Protein 4D53 (pdb70)

Secondary structure (DSSP, 8-state):
--PBPP-HHHHHHHHHHHHHHHHHTTPPPPEE-HHHHHHHHHHHHHHHHHT---S-GGG--HHHHHHTT-TTEEEEEEEEEES--TTTHHHHHHTSHHHHHHHT-SS--EEEEEEEEBTTS-EEEEEEEEEE-/--PBPP-HHHHHHHHHHHHHHHHHTTPPPPEE-HHHHHHHHHHHHHHHHHT---S-GGG--HHHHHHTT-TTEEEEEEEEEES--HHHHHHHHHTSHHHHHHHT-SS--EEEEEEEEBTTS-EEEEEEEEEE-

Solvent-accessible surface area: 13824 Å² total; per-residue (Å²): 102,26,144,114,77,123,5,169,105,28,11,135,86,0,23,68,71,2,44,79,41,4,146,151,95,144,42,54,136,17,94,97,15,119,24,0,56,93,5,0,88,64,5,0,40,87,0,3,100,65,224,43,52,38,64,86,24,140,67,39,51,21,66,95,24,0,58,141,80,31,134,36,0,76,67,24,54,17,2,0,1,22,13,8,104,25,122,66,0,8,95,17,4,52,33,2,86,56,10,90,81,4,0,52,5,96,63,2,44,44,7,0,4,31,6,0,69,7,81,75,118,34,14,7,0,0,0,1,0,0,84,72,176,91,27,150,93,73,100,4,148,110,30,12,134,88,0,21,63,70,2,36,81,39,4,146,168,93,143,43,55,138,16,96,96,14,119,26,0,53,94,5,0,92,60,6,0,36,90,0,6,103,65,230,43,52,39,62,81,24,141,64,34,60,28,60,86,25,0,48,140,79,33,139,45,1,80,66,26,53,17,1,0,2,22,13,9,102,28,120,66,0,7,92,19,4,53,32,2,88,61,10,89,79,4,0,51,5,93,60,2,44,41,6,0,4,28,4,0,69,8,85,74,121,37,14,7,1,0,0,1,0,0,82,55,185

CATH classification: 3.40.33.10

Radius of gyration: 19.62 Å; Cα contacts (8 Å, |Δi|>4): 493; chains: 2; bounding box: 44×47×50 Å

Organism: Borreliella burgdorferi (strain ATCC 35210 / DSM 4680 / CIP 102532 / B31) (NCBI:txid224326)

Nearest PDB structures (foldseek):
  4d53-assembly2_B  TM=1.007E+00  e=5.370E-26  Borreliella burgdorferi B31
  4ifa-assembly1_A  TM=9.031E-01  e=6.407E-07  Bacillus anthracis str. Ames
  1jen-assembly2_C  TM=3.873E-01  e=3.225E+00  Homo sapiens
  3ep3-assembly1_A  TM=3.827E-01  e=3.666E+00  Homo sapiens
  4d53-assembly2_B  TM=1.008E+00  e=3.415E-27  Borreliella burgdorferi B31

Sequence (266 aa):
MGHKIDTKEDMKILYSEIAELRKKLNLNHLEIDDTLEKVAKEYAIKLGENRTITHTLFGTTPMQRIHKYDQSFNLTREILASGIELNRVVNAWLNSPSHKEALINTDTDKIGGYRLKTTDNIDIFVVLFGKRKMGHKIDTKEDMKILYSEIAELRKKLNLNHLEIDDTLEKVAKEYAIKLGENRTITHTLFGTTPMQRIHKYDQSFNLTREILASGIELNRVVNAWLNSPSHKEALINTDTDKIGGYRLKTTDNIDIFVVLFGKRK

B-factor: mean 28.88, std 11.23, range [14.76, 83.33]

InterPro domains:
  IPR014044 CAP domain [PF00188] (35-146)
  IPR035940 CAP superfamily [G3DSA:3.40.33.10] (19-155)
  IPR035940 CAP superfamily [SSF55797] (26-149)
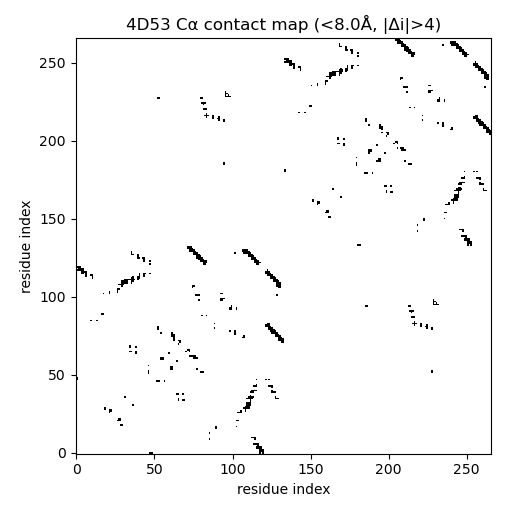
Foldseek 3Di:
DFAWDDCVVLVVVLLVVLQVVLVVVVAAAAAEDPLQQVLQVVVLVVCVVVVHDDQQPPNDHPLRSSCVPPNQWPDKDKDKDWPADSVCVVVVLCVDPVSVCVSNDRPFRYKHKDWTQGPVGTTMIMIMTTHGD/DFDWDDCPVLVVLVLVVLQVVQVVVVADAAAEDPLQAVLQVVVLVVCVVVVHDDQAPPRDHSLVSSCVPPNQWDDKDKDKDWPDDSVCVVVVLCVDPVSVCVSNDRAFRYKHWDWGQGPVRTTMIMMMTTHGD

Structure (mmCIF, N/CA/C/O backbone):
data_4D53
#
_entry.id   4D53
#
_cell.length_a   92.210
_cell.length_b   92.210
_cell.length_c   96.130
_cell.angle_alpha   90.00
_cell.angle_beta   90.00
_cell.angle_gamma   120.00
#
_symmetry.space_group_name_H-M   'P 65'
#
loop_
_entity.id
_entity.type
_entity.pdbx_description
1 polymer BB0689
2 water water
#
loop_
_atom_site.group_PDB
_atom_site.id
_atom_site.type_symbol
_atom_site.label_atom_id
_atom_site.label_alt_id
_atom_site.label_comp_id
_atom_site.label_asym_id
_atom_site.label_entity_id
_atom_site.label_seq_id
_atom_site.pdbx_PDB_ins_code
_atom_site.Cartn_x
_atom_site.Cartn_y
_atom_site.Cartn_z
_atom_site.occupancy
_atom_site.B_iso_or_equiv
_atom_site.auth_seq_id
_atom_site.auth_comp_id
_atom_site.auth_asym_id
_atom_site.auth_atom_id
_atom_site.pdbx_PDB_model_num
ATOM 1 N N . MET A 1 3 ? -38.756 19.077 -12.511 1.00 45.98 4 MET A N 1
ATOM 2 C CA . MET A 1 3 ? -38.379 19.967 -11.363 1.00 42.12 4 MET A CA 1
ATOM 3 C C . MET A 1 3 ? -39.157 21.290 -11.384 1.00 42.39 4 MET A C 1
ATOM 4 O O . MET A 1 3 ? -39.346 21.843 -12.436 1.00 47.28 4 MET A O 1
ATOM 9 N N . GLY A 1 4 ? -39.608 21.804 -10.245 1.00 36.67 5 GLY A N 1
ATOM 10 C CA . GLY A 1 4 ? -40.368 23.103 -10.221 1.00 35.66 5 GLY A CA 1
ATOM 11 C C . GLY A 1 4 ? -39.423 24.276 -10.495 1.00 35.86 5 GLY A C 1
ATOM 12 O O . GLY A 1 4 ? -38.229 24.075 -10.816 1.00 32.74 5 GLY A O 1
ATOM 13 N N . HIS A 1 5 ? -39.887 25.503 -10.260 1.00 35.70 6 HIS A N 1
ATOM 14 C CA . HIS A 1 5 ? -39.069 26.676 -10.633 1.00 32.07 6 HIS A CA 1
ATOM 15 C C . HIS A 1 5 ? -38.075 26.980 -9.512 1.00 26.19 6 HIS A C 1
ATOM 16 O O . HIS A 1 5 ? -38.418 26.762 -8.352 1.00 24.58 6 HIS A O 1
ATOM 23 N N . LYS A 1 6 ? -36.992 27.597 -9.866 1.00 25.25 7 LYS A N 1
ATOM 24 C CA . LYS A 1 6 ? -35.999 27.934 -8.806 1.00 24.31 7 LYS A CA 1
ATOM 25 C C . LYS A 1 6 ? -36.374 29.190 -8.025 1.00 29.48 7 LYS A C 1
ATOM 26 O O . LYS A 1 6 ? -36.871 30.188 -8.594 1.00 25.66 7 LYS A O 1
ATOM 32 N N . ILE A 1 7 ? -36.130 29.380 -6.833 1.00 22.75 8 ILE A N 1
ATOM 33 C CA . ILE A 1 7 ? -36.274 30.571 -6.020 1.00 25.93 8 ILE A CA 1
ATOM 34 C C . ILE A 1 7 ? -34.926 31.226 -5.827 1.00 23.62 8 ILE A C 1
ATOM 35 O O . ILE A 1 7 ? -33.902 30.539 -5.697 1.00 20.95 8 ILE A O 1
ATOM 40 N N . ASP A 1 8 ? -34.873 32.577 -5.781 1.00 22.72 9 ASP A N 1
ATOM 41 C CA . ASP A 1 8 ? -33.562 33.262 -5.624 1.00 22.94 9 ASP A CA 1
ATOM 42 C C . ASP A 1 8 ? -33.022 32.935 -4.239 1.00 24.13 9 ASP A C 1
ATOM 43 O O . ASP A 1 8 ? -33.662 33.203 -3.284 1.00 24.86 9 ASP A O 1
ATOM 48 N N . THR A 1 9 ? -31.781 32.492 -4.100 1.00 21.16 10 THR A N 1
ATOM 49 C CA . THR A 1 9 ? -31.255 32.218 -2.747 1.00 22.42 10 THR A CA 1
ATOM 50 C C . THR A 1 9 ? -29.958 33.032 -2.561 1.00 28.32 10 THR A C 1
ATOM 51 O O . THR A 1 9 ? -29.064 32.671 -1.778 1.00 20.86 10 THR A O 1
ATOM 55 N N . LYS A 1 10 ? -29.786 34.111 -3.317 1.00 23.68 11 LYS A N 1
ATOM 56 C CA . LYS A 1 10 ? -28.551 34.878 -3.151 1.00 27.51 11 LYS A CA 1
ATOM 57 C C . LYS A 1 10 ? -28.339 35.315 -1.728 1.00 24.58 11 LYS A C 1
ATOM 58 O O . LYS A 1 10 ? -27.192 35.244 -1.196 1.00 25.61 11 LYS A O 1
ATOM 64 N N . GLU A 1 11 ? -29.396 35.821 -1.110 1.00 22.61 12 GLU A N 1
ATOM 65 C CA . GLU A 1 11 ? -29.298 36.299 0.232 1.00 28.03 12 GLU A CA 1
ATOM 66 C C . GLU A 1 11 ? -29.020 35.155 1.248 1.00 26.71 12 GLU A C 1
ATOM 67 O O . GLU A 1 11 ? -28.206 35.311 2.215 1.00 22.07 12 GLU A O 1
ATOM 73 N N . ASP A 1 12 ? -29.611 34.001 0.977 1.00 21.45 13 ASP A N 1
ATOM 74 C CA . ASP A 1 12 ? -29.324 32.812 1.795 1.00 21.81 13 ASP A CA 1
ATOM 75 C C . ASP A 1 12 ? -27.861 32.504 1.800 1.00 19.85 13 ASP A C 1
ATOM 76 O O . ASP A 1 12 ? -27.315 32.252 2.887 1.00 22.74 13 ASP A O 1
ATOM 81 N N . MET A 1 13 ? -27.196 32.506 0.627 1.00 18.96 14 MET A N 1
ATOM 82 C CA . MET A 1 13 ? -25.813 32.168 0.551 1.00 21.93 14 MET A CA 1
ATOM 83 C C . MET A 1 13 ? -24.957 33.222 1.200 1.00 24.05 14 MET A C 1
ATOM 84 O O . MET A 1 13 ? -23.930 32.889 1.755 1.00 20.28 14 MET A O 1
ATOM 89 N N . LYS A 1 14 ? -25.363 34.489 1.149 1.00 23.08 15 LYS A N 1
ATOM 90 C CA . LYS A 1 14 ? -24.608 35.532 1.912 1.00 25.17 15 LYS A CA 1
ATOM 91 C C . LYS A 1 14 ? -24.617 35.250 3.425 1.00 22.17 15 LYS A C 1
ATOM 92 O O . LYS A 1 14 ? -23.566 35.374 4.103 1.00 22.92 15 LYS A O 1
ATOM 98 N N . ILE A 1 15 ? -25.748 34.803 3.948 1.00 20.05 16 ILE A N 1
ATOM 99 C CA . ILE A 1 15 ? -25.866 34.416 5.347 1.00 21.70 16 ILE A CA 1
ATOM 100 C C . ILE A 1 15 ? -24.945 33.232 5.630 1.00 21.54 16 ILE A C 1
ATOM 101 O O . ILE A 1 15 ? -24.204 33.196 6.653 1.00 21.20 16 ILE A O 1
ATOM 106 N N . LEU A 1 16 ? -25.044 32.209 4.795 1.00 19.20 17 LEU A N 1
ATOM 107 C CA . LEU A 1 16 ? -24.256 31.002 5.037 1.00 19.51 17 LEU A CA 1
ATOM 108 C C . LEU A 1 16 ? -22.748 31.280 4.995 1.00 20.18 17 LEU A C 1
ATOM 109 O O . LEU A 1 16 ? -22.024 30.806 5.843 1.00 18.71 17 LEU A O 1
ATOM 114 N N . TYR A 1 17 ? -22.271 32.018 3.990 1.00 19.09 18 TYR A N 1
ATOM 115 C CA . TYR A 1 17 ? -20.859 32.383 3.906 1.00 20.39 18 TYR A CA 1
ATOM 116 C C . TYR A 1 17 ? -20.402 33.098 5.171 1.00 20.96 18 TYR A C 1
ATOM 117 O O . TYR A 1 17 ? -19.309 32.822 5.759 1.00 19.66 18 TYR A O 1
ATOM 126 N N . SER A 1 18 ? -21.216 34.008 5.611 1.00 21.70 19 SER A N 1
ATOM 127 C CA . SER A 1 18 ? -20.946 34.768 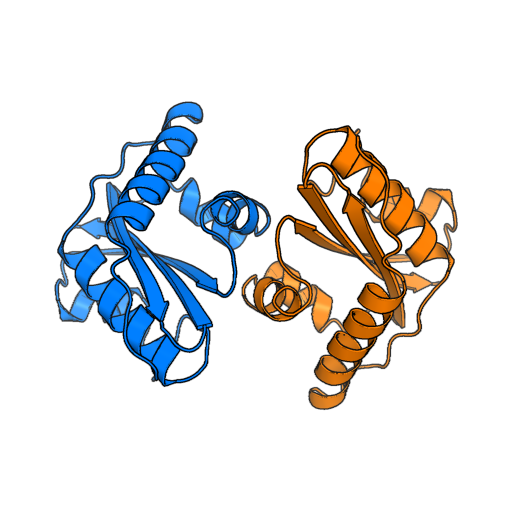6.858 1.00 26.59 19 SER A CA 1
ATOM 128 C C . SER A 1 18 ? -20.864 33.925 8.136 1.00 22.75 19 SER A C 1
ATOM 129 O O . SER A 1 18 ? -19.941 34.082 8.949 1.00 22.78 19 SER A O 1
ATOM 132 N N . GLU A 1 19 ? -21.778 32.960 8.268 1.00 20.84 20 GLU A N 1
ATOM 133 C CA . GLU A 1 19 ? -21.727 31.970 9.335 1.00 21.39 20 GLU A CA 1
ATOM 134 C C . GLU A 1 19 ? -20.492 31.099 9.284 1.00 20.54 20 GLU A C 1
ATOM 135 O O . GLU A 1 19 ? -19.809 30.935 10.328 1.00 21.63 20 GLU A O 1
ATOM 141 N N . ILE A 1 20 ? -20.107 30.606 8.104 1.00 17.88 21 ILE A N 1
ATOM 142 C CA . ILE A 1 20 ? -18.929 29.786 8.002 1.00 21.02 21 ILE A CA 1
ATOM 143 C C . ILE A 1 20 ? -17.693 30.670 8.341 1.00 22.03 21 ILE A C 1
ATOM 144 O O . ILE A 1 20 ? -16.740 30.199 9.013 1.00 19.44 21 ILE A O 1
ATOM 149 N N . ALA A 1 21 ? -17.671 31.871 7.796 1.00 20.45 22 ALA A N 1
ATOM 150 C CA . ALA A 1 21 ? -16.544 32.800 8.072 1.00 24.39 22 ALA A CA 1
ATOM 151 C C . ALA A 1 21 ? -16.367 33.064 9.558 1.00 22.22 22 ALA A C 1
ATOM 152 O O . ALA A 1 21 ? -15.206 33.052 10.040 1.00 23.73 22 ALA A O 1
ATOM 154 N N . GLU A 1 22 ? -17.455 33.250 10.260 1.00 22.79 23 GLU A N 1
ATOM 155 C CA . GLU A 1 22 ? -17.391 33.501 11.718 1.00 26.92 23 GLU A CA 1
ATOM 156 C C . GLU A 1 22 ? -16.903 32.299 12.510 1.00 25.28 23 GLU A C 1
ATOM 157 O O . GLU A 1 22 ? -16.087 32.426 13.429 1.00 24.89 23 GLU A O 1
ATOM 163 N N . LEU A 1 23 ? -17.402 31.126 12.168 1.00 23.48 24 LEU A N 1
ATOM 164 C CA . LEU A 1 23 ? -16.872 29.883 12.702 1.00 23.49 24 LEU A CA 1
ATOM 165 C C . LEU A 1 23 ? -15.390 29.760 12.477 1.00 24.39 24 LEU A C 1
ATOM 166 O O . LEU A 1 23 ? -14.622 29.492 13.441 1.00 24.26 24 LEU A O 1
ATOM 171 N N . ARG A 1 24 ? -14.917 29.982 11.252 1.00 22.64 25 ARG A N 1
ATOM 172 C CA . ARG A 1 24 ? -13.484 29.802 11.006 1.00 22.04 25 ARG A CA 1
ATOM 173 C C . ARG A 1 24 ? -12.638 30.881 11.752 1.00 22.55 25 ARG A C 1
ATOM 174 O O . ARG A 1 24 ? -11.527 30.587 12.226 1.00 24.61 25 ARG A O 1
ATOM 182 N N . LYS A 1 25 ? -13.159 32.080 11.819 1.00 20.91 26 LYS A N 1
ATOM 183 C CA . LYS A 1 25 ? -12.496 33.152 12.491 1.00 25.58 26 LYS A CA 1
ATOM 184 C C . LYS A 1 25 ? -12.315 32.862 13.997 1.00 26.40 26 LYS A C 1
ATOM 185 O O . LYS A 1 25 ? -11.231 33.041 14.556 1.00 22.59 26 LYS A O 1
ATOM 191 N N . LYS A 1 26 ? -13.347 32.307 14.630 1.00 22.99 27 LYS A N 1
ATOM 192 C CA . LYS A 1 26 ? -13.275 31.934 16.028 1.00 26.36 27 LYS A CA 1
ATOM 193 C C . LYS A 1 26 ? -12.281 30.827 16.265 1.00 24.44 27 LYS A C 1
ATOM 194 O O . LYS A 1 26 ? -11.763 30.724 17.373 1.00 25.65 27 LYS A O 1
ATOM 200 N N . LEU A 1 27 ? -11.997 30.000 15.303 1.00 22.39 28 LEU A N 1
ATOM 201 C CA . LEU A 1 27 ? -10.976 29.013 15.450 1.00 22.89 28 LEU A CA 1
ATOM 202 C C . LEU A 1 27 ? -9.560 29.495 14.966 1.00 19.67 28 LEU A C 1
ATOM 203 O O . LEU A 1 27 ? -8.635 28.678 14.880 1.00 22.01 28 LEU A O 1
ATOM 208 N N . ASN A 1 28 ? -9.469 30.755 14.605 1.00 22.77 29 ASN A N 1
ATOM 209 C CA . ASN A 1 28 ? -8.211 31.313 13.996 1.00 22.04 29 ASN A CA 1
ATOM 210 C C . ASN A 1 28 ? -7.729 30.546 12.827 1.00 26.14 29 ASN A C 1
ATOM 211 O O . ASN A 1 28 ? -6.532 30.407 12.546 1.00 22.19 29 ASN A O 1
ATOM 216 N N . LEU A 1 29 ? -8.696 30.118 11.987 1.00 23.26 30 LEU A N 1
ATOM 217 C CA . LEU A 1 29 ? -8.353 29.470 10.790 1.00 21.57 30 LEU A CA 1
ATOM 218 C C . LEU A 1 29 ? -8.222 30.497 9.665 1.00 20.08 30 LEU A C 1
ATOM 219 O O . LEU A 1 29 ? -8.631 31.650 9.754 1.00 21.91 30 LEU A O 1
ATOM 224 N N . ASN A 1 30 ? -7.755 30.038 8.544 1.00 22.52 31 ASN A N 1
ATOM 225 C CA . ASN A 1 30 ? -7.568 30.999 7.426 1.00 25.88 31 ASN A CA 1
ATOM 226 C C . ASN A 1 30 ? -8.864 31.471 6.762 1.00 27.91 31 ASN A C 1
ATOM 227 O O . ASN A 1 30 ? -9.847 30.725 6.636 1.00 23.22 31 ASN A O 1
ATOM 232 N N . HIS A 1 31 ? -8.828 32.715 6.329 1.00 23.81 32 HIS A N 1
ATOM 233 C CA . HIS A 1 31 ? -9.969 33.362 5.682 1.00 27.48 32 HIS A CA 1
ATOM 234 C C . HIS A 1 31 ? -10.123 32.887 4.249 1.00 27.34 32 HIS A C 1
ATOM 235 O O . HIS A 1 31 ? -9.207 32.983 3.411 1.00 26.68 32 HIS A O 1
ATOM 242 N N . LEU A 1 32 ? -11.306 32.357 3.975 1.00 22.24 33 LEU A N 1
ATOM 243 C CA . LEU A 1 32 ? -11.646 31.905 2.648 1.00 24.34 33 LEU A CA 1
ATOM 244 C C . LEU A 1 32 ? -12.264 33.046 1.810 1.00 23.48 33 LEU A C 1
ATOM 245 O O . LEU A 1 32 ? -13.118 33.811 2.317 1.00 26.10 33 LEU A O 1
ATOM 250 N N . GLU A 1 33 ? -11.865 33.149 0.535 1.00 25.78 34 GLU A N 1
ATOM 251 C CA . GLU A 1 33 ? -12.446 34.191 -0.357 1.00 24.36 34 GLU A CA 1
ATOM 252 C C . GLU A 1 33 ? -13.442 33.516 -1.274 1.00 23.77 34 GLU A C 1
ATOM 253 O O . GLU A 1 33 ? -13.185 32.426 -1.762 1.00 21.88 34 GLU A O 1
ATOM 259 N N . ILE A 1 34 ? -14.550 34.154 -1.473 1.00 24.14 35 ILE A N 1
ATOM 260 C CA . ILE A 1 34 ? -15.596 33.594 -2.403 1.00 26.82 35 ILE A CA 1
ATOM 261 C C . ILE A 1 34 ? -15.089 33.569 -3.805 1.00 30.83 35 ILE A C 1
ATOM 262 O O . ILE A 1 34 ? -14.481 34.568 -4.244 1.00 24.69 35 ILE A O 1
ATOM 267 N N . ASP A 1 35 ? -15.259 32.461 -4.523 1.00 24.40 36 ASP A N 1
ATOM 268 C CA . ASP A 1 35 ? -14.676 32.308 -5.852 1.00 27.11 36 ASP A CA 1
ATOM 269 C C . ASP A 1 35 ? -15.782 32.045 -6.879 1.00 30.23 36 ASP A C 1
ATOM 270 O O . ASP A 1 35 ? -16.626 31.111 -6.696 1.00 23.07 36 ASP A O 1
ATOM 275 N N . ASP A 1 36 ? -15.815 32.846 -7.955 1.00 27.77 37 ASP A N 1
ATOM 276 C CA . ASP A 1 36 ? -16.805 32.675 -9.011 1.00 30.50 37 ASP A CA 1
ATOM 277 C C . ASP A 1 36 ? -16.824 31.337 -9.673 1.00 23.34 37 ASP A C 1
ATOM 278 O O . ASP A 1 36 ? -17.902 30.857 -10.041 1.00 29.33 37 ASP A O 1
ATOM 283 N N . THR A 1 37 ? -15.697 30.746 -9.949 1.00 26.31 38 THR A N 1
ATOM 284 C CA . THR A 1 37 ? -15.703 29.446 -10.567 1.00 29.18 38 THR A CA 1
ATOM 285 C C . THR A 1 37 ? -16.337 28.398 -9.650 1.00 29.29 38 THR A C 1
ATOM 286 O O . THR A 1 37 ? -17.084 27.537 -10.127 1.00 25.17 38 THR A O 1
ATOM 290 N N . LEU A 1 38 ? -15.969 28.408 -8.368 1.00 25.27 39 LEU A N 1
ATOM 291 C CA . LEU A 1 38 ? -16.557 27.430 -7.412 1.00 23.61 39 LEU A CA 1
ATOM 292 C C . LEU A 1 38 ? -18.050 27.678 -7.318 1.00 21.14 39 LEU A C 1
ATOM 293 O O . LEU A 1 38 ? -18.815 26.715 -7.258 1.00 21.18 39 LEU A O 1
ATOM 298 N N . GLU A 1 39 ? -18.496 28.928 -7.290 1.00 20.31 40 GLU A N 1
ATOM 299 C CA . GLU A 1 39 ? -19.923 29.196 -7.229 1.00 21.80 40 GLU A CA 1
ATOM 300 C C . GLU A 1 39 ? -20.674 28.630 -8.465 1.00 27.15 40 GLU A C 1
ATOM 301 O O . GLU A 1 39 ? -21.770 28.087 -8.342 1.00 21.24 40 GLU A O 1
ATOM 307 N N . LYS A 1 40 ? -20.040 28.741 -9.632 1.00 26.28 41 LYS A N 1
ATOM 308 C CA . LYS A 1 40 ? -20.669 28.256 -10.886 1.00 28.66 41 LYS A CA 1
ATOM 309 C C . LYS A 1 40 ? -20.742 26.714 -10.877 1.00 22.45 41 LYS A C 1
ATOM 310 O O . LYS A 1 40 ? -21.787 26.153 -11.194 1.00 23.55 41 LYS A O 1
ATOM 316 N N . VAL A 1 41 ? -19.680 26.057 -10.473 1.00 22.17 42 VAL A N 1
ATOM 317 C CA . VAL A 1 41 ? -19.642 24.581 -10.408 1.00 23.34 42 VAL A CA 1
ATOM 318 C C . VAL A 1 41 ? -20.694 24.083 -9.391 1.00 22.63 42 VAL A C 1
ATOM 319 O O . VAL A 1 41 ? -21.392 23.125 -9.680 1.00 21.89 42 VAL A O 1
ATOM 323 N N . ALA A 1 42 ? -20.780 24.728 -8.221 1.00 21.25 43 ALA A N 1
ATOM 324 C CA . ALA A 1 42 ? -21.734 24.325 -7.179 1.00 20.82 43 ALA A CA 1
ATOM 325 C C . ALA A 1 42 ? -23.150 24.472 -7.660 1.00 20.68 43 ALA A C 1
ATOM 326 O O . ALA A 1 42 ? -23.986 23.606 -7.389 1.00 19.60 43 ALA A O 1
ATOM 328 N N . LYS A 1 43 ? -23.485 25.567 -8.363 1.00 18.68 44 LYS A N 1
ATOM 329 C CA . LYS A 1 43 ? -24.790 25.753 -8.876 1.00 19.88 44 LYS A CA 1
ATOM 330 C C . LYS A 1 43 ? -25.201 24.713 -9.934 1.00 19.99 44 LYS A C 1
ATOM 331 O O . LYS A 1 43 ? -26.285 24.142 -9.860 1.00 21.56 44 LYS A O 1
ATOM 337 N N . GLU A 1 44 ? -24.282 24.419 -10.828 1.00 20.12 45 GLU A N 1
ATOM 338 C CA . GLU A 1 44 ? -24.571 23.451 -11.909 1.00 21.79 45 GLU A CA 1
ATOM 339 C C . GLU A 1 44 ? -24.829 22.077 -11.331 1.00 20.50 45 GLU A C 1
ATOM 340 O O . GLU A 1 44 ? -25.766 21.354 -11.727 1.00 19.75 45 GLU A O 1
ATOM 346 N N . TYR A 1 45 ? -23.999 21.755 -10.337 1.00 19.96 46 TYR A N 1
ATOM 347 C CA . TYR A 1 45 ? -24.156 20.429 -9.640 1.00 19.64 46 TYR A CA 1
ATOM 348 C C . TYR A 1 45 ? -25.426 20.341 -8.794 1.00 18.20 46 TYR A C 1
ATOM 349 O O . TYR A 1 45 ? -26.144 19.320 -8.845 1.00 18.49 46 TYR A O 1
ATOM 358 N N . ALA A 1 46 ? -25.760 21.408 -8.060 1.00 17.90 47 ALA A N 1
ATOM 359 C CA . ALA A 1 46 ? -26.927 21.404 -7.249 1.00 19.01 47 ALA A CA 1
ATOM 360 C C . ALA A 1 46 ? -28.175 21.141 -8.131 1.00 17.62 47 ALA A C 1
ATOM 361 O O . ALA A 1 46 ? -29.121 20.381 -7.777 1.00 18.32 47 ALA A O 1
ATOM 363 N N . ILE A 1 47 ? -28.201 21.808 -9.296 1.00 17.83 48 ILE A N 1
ATOM 364 C CA . ILE A 1 47 ? -29.367 21.647 -10.228 1.00 18.45 48 ILE A CA 1
ATOM 365 C C . ILE A 1 47 ? -29.484 20.171 -10.749 1.00 19.76 48 ILE A C 1
ATOM 366 O O . ILE A 1 47 ? -30.567 19.608 -10.770 1.00 20.81 48 ILE A O 1
ATOM 371 N N . LYS A 1 48 ? -28.351 19.559 -11.042 1.00 21.70 49 LYS A N 1
ATOM 372 C CA . LYS A 1 48 ? -28.306 18.133 -11.449 1.00 22.48 49 LYS A CA 1
ATOM 373 C C . LYS A 1 48 ? -28.776 17.208 -10.355 1.00 20.83 49 LYS A C 1
ATOM 374 O O . LYS A 1 48 ? -29.530 16.248 -10.632 1.00 20.43 49 LYS A O 1
ATOM 380 N N . LEU A 1 49 ? -28.332 17.460 -9.148 1.00 19.53 50 LEU A N 1
ATOM 381 C CA . LEU A 1 49 ? -28.808 16.670 -7.967 1.00 21.02 50 LEU A CA 1
ATOM 382 C C . LEU A 1 49 ? -30.315 16.808 -7.820 1.00 21.76 50 LEU A C 1
ATOM 383 O O . LEU A 1 49 ? -31.081 15.838 -7.661 1.00 19.05 50 LEU A O 1
ATOM 388 N N . GLY A 1 50 ? -30.817 18.035 -7.929 1.00 18.73 51 GLY A N 1
ATOM 389 C CA . GLY A 1 50 ? -32.237 18.220 -7.799 1.00 19.67 51 GLY A CA 1
ATOM 390 C C . GLY A 1 50 ? -33.025 17.560 -8.959 1.00 21.05 51 GLY A C 1
ATOM 391 O O . GLY A 1 50 ? -34.029 16.897 -8.712 1.00 22.93 51 GLY A O 1
ATOM 392 N N . GLU A 1 51 ? -32.543 17.703 -10.169 1.00 21.68 52 GLU A N 1
ATOM 393 C CA . GLU A 1 51 ? -33.229 17.099 -11.359 1.00 23.98 52 GLU A CA 1
ATOM 394 C C . GLU A 1 51 ? -33.220 15.580 -11.284 1.00 26.06 52 GLU A C 1
ATOM 395 O O . GLU A 1 51 ? -34.101 14.945 -11.753 1.00 22.00 52 GLU A O 1
ATOM 401 N N . ASN A 1 52 ? -32.229 15.028 -10.616 1.00 22.50 53 ASN A N 1
ATOM 402 C CA . ASN A 1 52 ? -32.118 13.585 -10.567 1.00 22.19 53 ASN A CA 1
ATOM 403 C C . ASN A 1 52 ? -32.540 12.937 -9.246 1.00 24.67 53 ASN A C 1
ATOM 404 O O . ASN A 1 52 ? -32.463 11.715 -9.084 1.00 28.05 53 ASN A O 1
ATOM 409 N N . ARG A 1 53 ? -33.039 13.726 -8.321 1.00 23.08 54 ARG A N 1
ATOM 410 C CA . ARG A 1 53 ? -33.641 13.227 -7.069 1.00 26.16 54 ARG A CA 1
ATOM 411 C C . ARG A 1 53 ? -32.646 12.484 -6.229 1.00 26.67 54 ARG A C 1
ATOM 412 O O . ARG A 1 53 ? -32.929 11.389 -5.772 1.00 24.44 54 ARG A O 1
ATOM 420 N N . THR A 1 54 ? -31.465 13.074 -5.975 1.00 23.24 55 THR A N 1
ATOM 421 C CA . THR A 1 54 ? -30.394 12.337 -5.272 1.00 20.40 55 THR A CA 1
ATOM 422 C C . THR A 1 54 ? -29.525 13.342 -4.559 1.00 21.71 55 THR A C 1
ATOM 423 O O . THR A 1 54 ? -29.478 14.515 -4.933 1.00 20.64 55 THR A O 1
ATOM 427 N N . ILE A 1 55 ? -28.792 12.845 -3.568 1.00 19.89 56 ILE A N 1
ATOM 428 C CA . ILE A 1 55 ? -27.696 13.528 -3.049 1.00 21.79 56 ILE A CA 1
ATOM 429 C C . ILE A 1 55 ? -26.503 12.527 -3.068 1.00 19.99 56 ILE A C 1
ATOM 430 O O . ILE A 1 55 ? -26.559 11.420 -2.481 1.00 21.74 56 ILE A O 1
ATOM 435 N N . THR A 1 56 ? -25.462 12.910 -3.740 1.00 21.18 57 THR A N 1
ATOM 436 C CA . THR A 1 56 ? -24.282 12.037 -3.950 1.00 20.82 57 THR A CA 1
ATOM 437 C C . THR A 1 56 ? -23.131 12.875 -4.405 1.00 21.29 57 THR A C 1
ATOM 438 O O . THR A 1 56 ? -23.354 13.916 -5.060 1.00 21.64 57 THR A O 1
ATOM 442 N N . HIS A 1 57 ? -21.899 12.462 -4.126 1.00 20.19 58 HIS A N 1
ATOM 443 C CA . HIS A 1 57 ? -20.702 13.210 -4.586 1.00 20.22 58 HIS A CA 1
ATOM 444 C C . HIS A 1 57 ? -20.259 12.765 -5.981 1.00 23.34 58 HIS A C 1
ATOM 445 O O . HIS A 1 57 ? -19.386 13.389 -6.556 1.00 22.09 58 HIS A O 1
ATOM 452 N N . THR A 1 58 ? -20.846 11.688 -6.534 1.00 22.10 59 THR A N 1
ATOM 453 C CA . THR A 1 58 ? -20.297 11.059 -7.748 1.00 23.61 59 THR A CA 1
ATOM 454 C C . THR A 1 58 ? -21.316 10.899 -8.865 1.00 27.61 59 THR A C 1
ATOM 455 O O . THR A 1 58 ? -21.361 9.898 -9.557 1.00 28.03 59 THR A O 1
ATOM 459 N N . LEU A 1 59 ? -22.173 11.881 -9.053 1.00 27.41 60 LEU A N 1
ATOM 460 C CA . LEU A 1 59 ? -23.224 11.733 -10.050 1.00 25.68 60 LEU A CA 1
ATOM 461 C C . LEU A 1 59 ? -22.681 11.647 -11.483 1.00 26.89 60 LEU A C 1
ATOM 462 O O . LEU A 1 59 ? -21.771 12.392 -11.872 1.00 25.41 60 LEU A O 1
ATOM 467 N N . PHE A 1 60 ? -23.152 10.645 -12.244 1.00 26.34 61 PHE A N 1
ATOM 468 C CA . PHE A 1 60 ? -22.651 10.400 -13.608 1.00 25.84 61 PHE A CA 1
ATOM 469 C C . PHE A 1 60 ? -21.194 10.166 -13.759 1.00 30.19 61 PHE A C 1
ATOM 470 O O . PHE A 1 60 ? -20.657 10.530 -14.752 1.00 28.58 61 PHE A O 1
ATOM 478 N N . GLY A 1 61 ? -20.554 9.515 -12.786 1.00 29.67 62 GLY A N 1
ATOM 479 C CA . GLY A 1 61 ? -19.177 9.160 -12.874 1.00 31.65 62 GLY A CA 1
ATOM 480 C C . GLY A 1 61 ? -18.197 10.328 -12.735 1.00 33.34 62 GLY A C 1
ATOM 481 O O . GLY A 1 61 ? -17.026 10.170 -13.068 1.00 36.10 62 GLY A O 1
ATOM 482 N N . THR A 1 62 ? -18.658 11.506 -12.297 1.00 28.20 63 THR A N 1
ATOM 483 C CA . THR A 1 62 ? -17.782 12.611 -12.020 1.00 28.42 63 THR A CA 1
ATOM 484 C C . THR A 1 62 ? -17.451 12.686 -10.536 1.00 32.24 63 THR A C 1
ATOM 485 O O . THR A 1 62 ? -18.086 12.064 -9.693 1.00 33.03 63 THR A O 1
ATOM 489 N N . THR A 1 63 ? -16.376 13.370 -10.248 1.00 31.08 64 THR A N 1
ATOM 490 C CA . THR A 1 63 ? -15.951 13.654 -8.902 1.00 31.92 64 THR A CA 1
ATOM 491 C C . THR A 1 63 ? -15.923 15.199 -8.697 1.00 27.67 64 THR A C 1
ATOM 492 O O . THR A 1 63 ? -15.912 15.964 -9.653 1.00 30.45 64 THR A O 1
ATOM 496 N N . PRO A 1 64 ? -15.905 15.678 -7.438 1.00 28.01 65 PRO A N 1
ATOM 497 C CA . PRO A 1 64 ? -15.815 17.145 -7.245 1.00 29.76 65 PRO A CA 1
ATOM 498 C C . PRO A 1 64 ? -14.655 17.784 -7.967 1.00 28.19 65 PRO A C 1
ATOM 499 O O . PRO A 1 64 ? -14.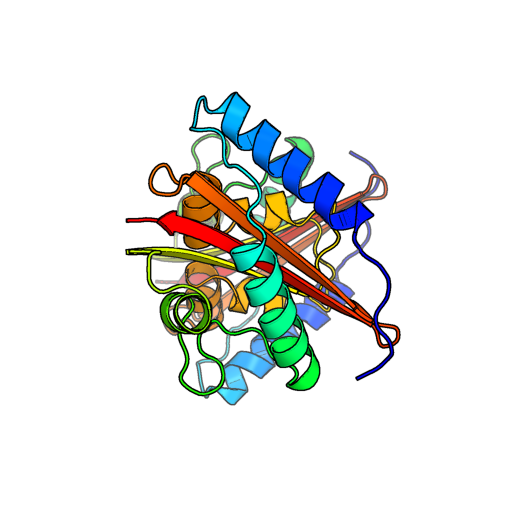850 18.819 -8.638 1.00 26.55 65 PRO A O 1
ATOM 503 N N . MET A 1 65 ? -13.456 17.208 -7.844 1.00 28.22 66 MET A N 1
ATOM 504 C CA . MET A 1 65 ? -12.265 17.789 -8.590 1.00 32.84 66 MET A CA 1
ATOM 505 C C . MET A 1 65 ? -12.479 17.877 -10.093 1.00 31.37 66 MET A C 1
ATOM 506 O O . MET A 1 65 ? -12.207 18.893 -10.726 1.00 35.46 66 MET A O 1
ATOM 511 N N . GLN A 1 66 ? -13.026 16.801 -10.665 1.00 31.58 67 GLN A N 1
ATOM 512 C CA . GLN A 1 66 ? -13.294 16.733 -12.082 1.00 33.01 67 GLN A CA 1
ATOM 513 C C . GLN A 1 66 ? -14.325 17.750 -12.486 1.00 29.75 67 GLN A C 1
ATOM 514 O O . GLN A 1 66 ? -14.222 18.370 -13.523 1.00 29.83 67 GLN A O 1
ATOM 520 N N . ARG A 1 67 ? -15.358 17.966 -11.652 1.00 26.72 68 ARG A N 1
ATOM 521 C CA . ARG A 1 67 ? -16.359 18.940 -11.972 1.00 27.39 68 ARG A CA 1
ATOM 522 C C . ARG A 1 67 ? -15.753 20.354 -11.971 1.00 26.70 68 ARG A C 1
ATOM 523 O O . ARG A 1 67 ? -16.136 21.182 -12.763 1.00 28.93 68 ARG A O 1
ATOM 531 N N . ILE A 1 68 ? -14.855 20.631 -11.040 1.00 27.62 69 ILE A N 1
ATOM 532 C CA . ILE A 1 68 ? -14.206 21.939 -11.015 1.00 30.50 69 ILE A CA 1
ATOM 533 C C . ILE A 1 68 ? -13.220 22.060 -12.221 1.00 30.95 69 ILE A C 1
ATOM 534 O O . ILE A 1 68 ? -13.172 23.115 -12.858 1.00 35.93 69 ILE A O 1
ATOM 539 N N . HIS A 1 69 ? -12.500 20.989 -12.518 1.00 34.77 70 HIS A N 1
ATOM 540 C CA . HIS A 1 69 ? -11.533 21.023 -13.650 1.00 41.02 70 HIS A CA 1
ATOM 541 C C . HIS A 1 69 ? -12.168 21.214 -14.998 1.00 43.07 70 HIS A C 1
ATOM 542 O O . HIS A 1 69 ? -11.501 21.578 -15.942 1.00 41.11 70 HIS A O 1
ATOM 549 N N . LYS A 1 70 ? -13.463 21.038 -15.100 1.00 41.69 71 LYS A N 1
ATOM 550 C CA . LYS A 1 70 ? -14.136 21.372 -16.341 1.00 44.55 71 LYS A CA 1
ATOM 551 C C . LYS A 1 70 ? -14.066 22.851 -16.668 1.00 47.36 71 LYS A C 1
ATOM 552 O O . LYS A 1 70 ? -14.112 23.223 -17.824 1.00 41.62 71 LYS A O 1
ATOM 558 N N . TYR A 1 71 ? -13.991 23.702 -15.651 1.00 39.62 72 TYR A N 1
ATOM 559 C CA . TYR A 1 71 ? -13.855 25.107 -15.855 1.00 39.61 72 TYR A CA 1
ATOM 560 C C . TYR A 1 71 ? -12.513 25.636 -15.496 1.00 41.59 72 TYR A C 1
ATOM 561 O O . TYR A 1 71 ? -12.169 26.707 -15.999 1.00 43.19 72 TYR A O 1
ATOM 570 N N . ASP A 1 72 ? -11.760 24.964 -14.620 1.00 36.94 73 ASP A N 1
ATOM 571 C CA . ASP A 1 72 ? -10.504 25.545 -14.175 1.00 35.37 73 ASP A CA 1
ATOM 572 C C . ASP A 1 72 ? -9.597 24.529 -13.597 1.00 39.93 73 ASP A C 1
ATOM 573 O O . ASP A 1 72 ? -9.752 24.042 -12.487 1.00 36.28 73 ASP A O 1
ATOM 578 N N . GLN A 1 73 ? -8.565 24.216 -14.359 1.00 40.46 74 GLN A N 1
ATOM 579 C CA . GLN A 1 73 ? -7.744 23.065 -14.076 1.00 41.99 74 GLN A CA 1
ATOM 580 C C . GLN A 1 73 ? -6.690 23.414 -13.059 1.00 42.19 74 GLN A C 1
ATOM 581 O O . GLN A 1 73 ? -6.038 22.533 -12.548 1.00 45.61 74 GLN A O 1
ATOM 587 N N . SER A 1 74 ? -6.567 24.699 -12.726 1.00 43.06 75 SER A N 1
ATOM 588 C CA . SER A 1 74 ? -5.544 25.130 -11.773 1.00 45.93 75 SER A CA 1
ATOM 589 C C . SER A 1 74 ? -5.800 24.726 -10.308 1.00 47.47 75 SER A C 1
ATOM 590 O O . SER A 1 74 ? -4.870 24.693 -9.507 1.00 44.57 75 SER A O 1
ATOM 593 N N . PHE A 1 75 ? -7.040 24.366 -9.957 1.00 42.14 76 PHE A N 1
ATOM 594 C CA . PHE A 1 75 ? -7.327 23.824 -8.626 1.00 36.90 76 PHE A CA 1
ATOM 595 C C . PHE A 1 75 ? -6.653 22.478 -8.452 1.00 42.57 76 PHE A C 1
ATOM 596 O O . PHE A 1 75 ? -6.850 21.568 -9.201 1.00 48.55 76 PHE A O 1
ATOM 604 N N . ASN A 1 76 ? -5.828 22.365 -7.441 1.00 45.76 77 ASN A N 1
ATOM 605 C CA . ASN A 1 76 ? -5.127 21.121 -7.201 1.00 48.90 77 ASN A CA 1
ATOM 606 C C . ASN A 1 76 ? -5.536 20.533 -5.891 1.00 41.58 77 ASN A C 1
ATOM 607 O O . ASN A 1 76 ? -5.057 19.478 -5.531 1.00 40.53 77 ASN A O 1
ATOM 612 N N . LEU A 1 77 ? -6.442 21.180 -5.176 1.00 41.85 78 LEU A N 1
ATOM 613 C CA . LEU A 1 77 ? -6.957 20.551 -3.969 1.00 38.69 78 LEU A CA 1
ATOM 614 C C . LEU A 1 77 ? -8.370 21.034 -3.787 1.00 45.54 78 LEU A C 1
ATOM 615 O O . LEU A 1 77 ? -8.578 22.230 -3.870 1.00 38.87 78 LEU A O 1
ATOM 620 N N . THR A 1 78 ? -9.313 20.117 -3.503 1.00 38.00 79 THR A N 1
ATOM 621 C CA . THR A 1 78 ? -10.715 20.513 -3.345 1.00 38.81 79 THR A CA 1
ATOM 622 C C . THR A 1 78 ? -11.511 19.670 -2.335 1.00 37.30 79 THR A C 1
ATOM 623 O O . THR A 1 78 ? -11.141 18.500 -2.075 1.00 35.98 79 THR A O 1
ATOM 627 N N . ARG A 1 79 ? -12.569 20.262 -1.739 1.00 30.17 80 ARG A N 1
ATOM 628 C CA . ARG A 1 79 ? -13.541 19.495 -0.910 1.00 28.75 80 ARG A CA 1
ATOM 629 C C . ARG A 1 79 ? -14.950 19.928 -1.255 1.00 25.34 80 ARG A C 1
ATOM 630 O O . ARG A 1 79 ? -15.148 21.096 -1.649 1.00 22.24 80 ARG A O 1
ATOM 638 N N . GLU A 1 80 ? -15.901 19.034 -0.983 1.00 21.21 81 GLU A N 1
ATOM 639 C CA . GLU A 1 80 ? -17.321 19.286 -1.304 1.00 20.65 81 GLU A CA 1
ATOM 640 C C . GLU A 1 80 ? -18.164 18.833 -0.148 1.00 20.36 81 GLU A C 1
ATOM 641 O O . GLU A 1 80 ? -17.962 17.690 0.360 1.00 20.97 81 GLU A O 1
ATOM 647 N N . ILE A 1 81 ? -19.114 19.663 0.292 1.00 18.33 82 ILE A N 1
ATOM 648 C CA . ILE A 1 81 ? -20.125 19.250 1.232 1.00 17.25 82 ILE A CA 1
ATOM 649 C C . ILE A 1 81 ? -21.525 19.494 0.647 1.00 19.77 82 ILE A C 1
ATOM 650 O O . ILE A 1 81 ? -21.733 20.541 0.013 1.00 20.29 82 ILE A O 1
ATOM 655 N N . LEU A 1 82 ? -22.456 18.579 0.957 1.00 16.90 83 LEU A N 1
ATOM 656 C CA . LEU A 1 82 ? -23.809 18.645 0.538 1.0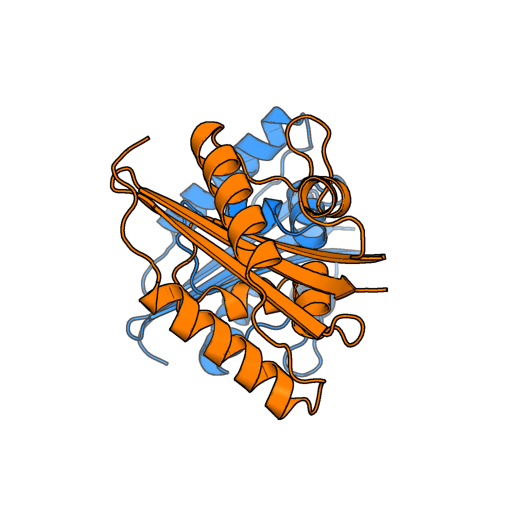0 17.76 83 LEU A CA 1
ATOM 657 C C . LEU A 1 82 ? -24.729 18.636 1.674 1.00 18.76 83 LEU A C 1
ATOM 658 O O . LEU A 1 82 ? -24.410 18.063 2.735 1.00 17.34 83 LEU A O 1
ATOM 663 N N . ALA A 1 83 ? -25.940 19.135 1.485 1.00 15.64 84 ALA A N 1
ATOM 664 C CA . ALA A 1 83 ? -27.038 19.014 2.405 1.00 16.84 84 ALA A CA 1
ATOM 665 C C . ALA A 1 83 ? -28.361 19.068 1.667 1.00 20.07 84 ALA A C 1
ATOM 666 O O . ALA A 1 83 ? -28.458 19.721 0.643 1.00 17.20 84 ALA A O 1
ATOM 668 N N . SER A 1 84 ? -29.339 18.372 2.183 1.00 17.10 85 SER A N 1
ATOM 669 C CA . SER A 1 84 ? -30.691 18.436 1.633 1.00 21.87 85 SER A CA 1
ATOM 670 C C . SER A 1 84 ? -31.759 18.376 2.675 1.00 20.60 85 SER A C 1
ATOM 671 O O . SER A 1 84 ? -31.684 17.631 3.664 1.00 19.43 85 SER A O 1
ATOM 674 N N . GLY A 1 85 ? -32.816 19.156 2.454 1.00 21.39 86 GLY A N 1
ATOM 675 C CA . GLY A 1 85 ? -33.907 19.220 3.347 1.00 19.63 86 GLY A CA 1
ATOM 676 C C . GLY A 1 85 ? -33.597 19.822 4.710 1.00 25.97 86 GLY A C 1
ATOM 677 O O . GLY A 1 85 ? -34.260 19.491 5.698 1.00 25.18 86 GLY A O 1
ATOM 678 N N . ILE A 1 86 ? -32.557 20.653 4.816 1.00 21.17 87 ILE A N 1
ATOM 679 C CA . ILE A 1 86 ? -32.166 21.252 6.097 1.00 19.72 87 ILE A CA 1
ATOM 680 C C . ILE A 1 86 ? -32.290 22.791 5.995 1.00 17.22 87 ILE A C 1
ATOM 681 O O . ILE A 1 86 ? -31.727 23.357 5.083 1.00 19.37 87 ILE A O 1
ATOM 686 N N . GLU A 1 87 ? -32.905 23.445 6.965 1.00 18.70 88 GLU A N 1
ATOM 687 C CA . GLU A 1 87 ? -33.039 24.923 6.947 1.00 21.85 88 GLU A CA 1
ATOM 688 C C . GLU A 1 87 ? -31.713 25.641 7.068 1.00 19.87 88 GLU A C 1
ATOM 689 O O . GLU A 1 87 ? -30.720 25.199 7.679 1.00 17.65 88 GLU A O 1
ATOM 695 N N . LEU A 1 88 ? -31.698 26.836 6.514 1.00 18.89 89 LEU A N 1
ATOM 696 C CA . LEU A 1 88 ? -30.463 27.615 6.498 1.00 20.85 89 LEU A CA 1
ATOM 697 C C . LEU A 1 88 ? -29.835 27.814 7.856 1.00 21.04 89 LEU A C 1
ATOM 698 O O . LEU A 1 88 ? -28.640 27.726 7.984 1.00 21.27 89 LEU A O 1
ATOM 703 N N . ASN A 1 89 ? -30.651 28.033 8.893 1.00 21.75 90 ASN A N 1
ATOM 704 C CA . ASN A 1 89 ? -30.163 28.314 10.220 1.00 25.12 90 ASN A CA 1
ATOM 705 C C . ASN A 1 89 ? -29.851 27.049 11.009 1.00 23.31 90 ASN A C 1
ATOM 706 O O . ASN A 1 89 ? -29.430 27.117 12.140 1.00 19.96 90 ASN A O 1
ATOM 711 N N . ARG A 1 90 ? -29.932 25.911 10.369 1.00 17.87 91 ARG A N 1
ATOM 712 C CA . ARG A 1 90 ? -29.569 24.612 10.951 1.00 19.08 91 ARG A CA 1
ATOM 713 C C . ARG A 1 90 ? -28.457 23.861 10.247 1.00 17.53 91 ARG A C 1
ATOM 714 O O . ARG A 1 90 ? -27.936 22.865 10.767 1.00 16.80 91 ARG A O 1
ATOM 722 N N . VAL A 1 91 ? -28.099 24.283 9.054 1.00 18.02 92 VAL A N 1
ATOM 723 C CA . VAL A 1 91 ? -27.223 23.497 8.215 1.00 16.07 92 VAL A CA 1
ATOM 724 C C . VAL A 1 91 ? -25.772 23.423 8.725 1.00 16.14 92 VAL A C 1
ATOM 725 O O . VAL A 1 91 ? -25.114 22.343 8.649 1.00 16.24 92 VAL A O 1
ATOM 729 N N . VAL A 1 92 ? -25.250 24.494 9.291 1.00 16.76 93 VAL A N 1
ATOM 730 C CA . VAL A 1 92 ? -23.859 24.480 9.730 1.00 16.15 93 VAL A CA 1
ATOM 731 C C . VAL A 1 92 ? -23.741 23.473 10.885 1.00 16.52 93 VAL A C 1
ATOM 732 O O . VAL A 1 92 ? -22.855 22.657 10.904 1.00 16.29 93 VAL A O 1
ATOM 736 N N . ASN A 1 93 ? -24.676 23.514 11.807 1.00 17.05 94 ASN A N 1
ATOM 737 C CA . ASN A 1 93 ? -24.638 22.543 12.880 1.00 19.12 94 ASN A CA 1
ATOM 738 C C . ASN A 1 93 ? -24.859 21.132 12.410 1.00 16.92 94 ASN A C 1
ATOM 739 O O . ASN A 1 93 ? -24.206 20.207 12.945 1.00 15.77 94 ASN A O 1
ATOM 744 N N . ALA A 1 94 ? -25.710 20.949 11.383 1.00 16.99 95 ALA A N 1
ATOM 745 C CA . ALA A 1 94 ? -25.856 19.610 10.854 1.00 16.38 95 ALA A CA 1
ATOM 746 C C . ALA A 1 94 ? -24.524 19.060 10.233 1.00 15.71 95 ALA A C 1
ATOM 747 O O . ALA A 1 94 ? -24.128 17.850 10.405 1.00 17.81 95 ALA A O 1
ATOM 749 N N . TRP A 1 95 ? -23.757 19.936 9.555 1.00 14.76 96 TRP A N 1
ATOM 750 C CA . TRP A 1 95 ? -22.482 19.531 9.054 1.00 15.54 96 TRP A CA 1
ATOM 751 C C . TRP A 1 95 ? -21.425 19.321 10.199 1.00 15.65 96 TRP A C 1
ATOM 752 O O . TRP A 1 95 ? -20.650 18.383 10.140 1.00 15.88 96 TRP A O 1
ATOM 763 N N . LEU A 1 96 ? -21.464 20.149 11.233 1.00 18.36 97 LEU A N 1
ATOM 764 C CA . LEU A 1 96 ? -20.570 19.938 12.368 1.00 19.14 97 LEU A CA 1
ATOM 765 C C . LEU A 1 96 ? -20.767 18.559 13.050 1.00 20.36 97 LEU A C 1
ATOM 766 O O . LEU A 1 96 ? -19.796 18.001 13.551 1.00 18.98 97 LEU A O 1
ATOM 771 N N . ASN A 1 97 ? -21.982 18.017 13.017 1.00 17.08 98 ASN A N 1
ATOM 772 C CA . ASN A 1 97 ? -22.307 16.715 13.610 1.00 18.99 98 ASN A CA 1
ATOM 773 C C . ASN A 1 97 ? -21.797 15.526 12.795 1.00 19.66 98 ASN A C 1
ATOM 774 O O . ASN A 1 97 ? -21.885 14.403 13.265 1.00 19.18 98 ASN A O 1
ATOM 779 N N . SER A 1 98 ? -21.283 15.779 11.580 1.00 16.26 99 SER A N 1
ATOM 780 C CA . SER A 1 98 ? -20.702 14.738 10.735 1.00 18.62 99 SER A CA 1
ATOM 781 C C . SER A 1 98 ? -19.211 14.911 10.750 1.00 20.05 99 SER A C 1
ATOM 782 O O . SER A 1 98 ? -18.708 15.947 10.259 1.00 20.37 99 SER A O 1
ATOM 785 N N . PRO A 1 99 ? -18.465 13.895 11.186 1.00 19.15 100 PRO A N 1
ATOM 786 C CA . PRO A 1 99 ? -17.014 14.121 11.210 1.00 20.87 100 PRO A CA 1
ATOM 787 C C . PRO A 1 99 ? -16.351 14.558 9.862 1.00 22.34 100 PRO A C 1
ATOM 788 O O . PRO A 1 99 ? -15.468 15.471 9.845 1.00 21.46 100 PRO A O 1
ATOM 792 N N . SER A 1 100 ? -16.759 13.918 8.783 1.00 22.19 101 SER A N 1
ATOM 793 C CA . SER A 1 100 ? -16.201 14.230 7.461 1.00 23.62 101 SER A CA 1
ATOM 794 C C . SER A 1 100 ? -16.647 15.656 7.040 1.00 22.73 101 SER A C 1
ATOM 795 O O . SER A 1 100 ? -15.838 16.423 6.504 1.00 21.34 101 SER A O 1
ATOM 798 N N . HIS A 1 101 ? -17.903 16.021 7.253 1.00 18.27 102 HIS A N 1
ATOM 799 C CA . HIS A 1 101 ? -18.309 17.395 6.977 1.00 19.73 102 HIS A CA 1
ATOM 800 C C . HIS A 1 101 ? -17.671 18.486 7.822 1.00 19.65 102 HIS A C 1
ATOM 801 O O . HIS A 1 101 ? -17.305 19.580 7.316 1.00 20.59 102 HIS A O 1
ATOM 808 N N . LYS A 1 102 ? -17.531 18.234 9.103 1.00 17.26 103 LYS A N 1
ATOM 809 C CA . LYS A 1 102 ? -16.807 19.144 9.974 1.00 18.34 103 LYS A CA 1
ATOM 810 C C . LYS A 1 102 ? -15.357 19.369 9.447 1.00 19.83 103 LYS A C 1
ATOM 811 O O . LYS A 1 102 ? -14.915 20.492 9.433 1.00 24.27 103 LYS A O 1
ATOM 817 N N . GLU A 1 103 ? -14.677 18.329 9.084 1.00 21.19 104 GLU A N 1
ATOM 818 C CA . GLU A 1 103 ? -13.288 18.394 8.563 1.00 24.40 104 GLU A CA 1
ATOM 819 C C . GLU A 1 103 ? -13.206 19.406 7.430 1.00 25.61 104 GLU A C 1
ATOM 820 O O . GLU A 1 103 ? -12.279 20.227 7.376 1.00 23.45 104 GLU A O 1
ATOM 826 N N . ALA A 1 104 ? -14.186 19.374 6.519 1.00 20.75 105 ALA A N 1
ATOM 827 C CA . ALA A 1 104 ? -14.229 20.371 5.451 1.00 20.86 105 ALA A CA 1
ATOM 828 C C . ALA A 1 104 ? -14.443 21.756 5.930 1.00 20.22 105 ALA A C 1
ATOM 829 O O . ALA A 1 104 ? -13.732 22.706 5.481 1.00 20.58 105 ALA A O 1
ATOM 831 N N . LEU A 1 105 ? -15.412 21.980 6.825 1.00 19.60 106 LEU A N 1
ATOM 832 C CA . LEU A 1 105 ? -15.681 23.324 7.299 1.00 18.90 106 LEU A CA 1
ATOM 833 C C . LEU A 1 105 ? -14.502 23.977 8.000 1.00 23.01 106 LEU A C 1
ATOM 834 O O . LEU A 1 105 ? -14.334 25.193 7.925 1.00 20.59 106 LEU A O 1
ATOM 839 N N . ILE A 1 106 ? -13.705 23.197 8.686 1.00 21.34 107 ILE A N 1
ATOM 840 C CA . ILE A 1 106 ? -12.579 23.776 9.430 1.00 23.82 107 ILE A CA 1
ATOM 841 C C . ILE A 1 106 ? -11.195 23.467 8.766 1.00 21.33 107 ILE A C 1
ATOM 842 O O . ILE A 1 106 ? -10.175 23.525 9.457 1.00 22.17 107 ILE A O 1
ATOM 847 N N . ASN A 1 107 ? -11.186 23.114 7.490 1.00 21.90 108 ASN A N 1
ATOM 848 C CA . ASN A 1 107 ? -9.955 22.784 6.775 1.00 22.85 108 ASN A CA 1
ATOM 849 C C . ASN A 1 107 ? -8.989 24.002 6.661 1.00 23.28 108 ASN A C 1
ATOM 850 O O . ASN A 1 107 ? -9.414 25.150 6.596 1.00 22.52 108 ASN A O 1
ATOM 855 N N . THR A 1 108 ? -7.696 23.690 6.628 1.00 26.51 109 THR A N 1
ATOM 856 C CA . THR A 1 108 ? -6.641 24.713 6.398 1.00 27.67 109 THR A CA 1
ATOM 857 C C . THR A 1 108 ? -5.973 24.537 5.082 1.00 27.38 109 THR A C 1
ATOM 858 O O . THR A 1 108 ? -4.985 25.211 4.824 1.00 29.72 109 THR A O 1
ATOM 862 N N . ASP A 1 109 ? -6.478 23.650 4.228 1.00 26.04 110 ASP A N 1
ATOM 863 C CA . ASP A 1 109 ? -5.870 23.307 2.987 1.00 28.73 110 ASP A CA 1
ATOM 864 C C . ASP A 1 109 ? -6.304 24.224 1.837 1.00 30.38 110 ASP A C 1
ATOM 865 O O . ASP A 1 109 ? -5.764 24.076 0.764 1.00 37.37 110 ASP A O 1
ATOM 870 N N . THR A 1 110 ? -7.406 24.962 1.982 1.00 26.27 111 THR A N 1
ATOM 871 C CA . THR A 1 110 ? -8.064 25.607 0.814 1.00 24.88 111 THR A CA 1
ATOM 872 C C . THR A 1 110 ? -8.076 27.091 1.128 1.00 23.45 111 THR A C 1
ATOM 873 O O . THR A 1 110 ? -8.073 27.449 2.295 1.00 25.36 111 THR A O 1
ATOM 877 N N . ASP A 1 111 ? -8.082 27.977 0.110 1.00 23.25 112 ASP A N 1
ATOM 878 C CA . ASP A 1 111 ? -8.249 29.377 0.335 1.00 24.77 112 ASP A CA 1
ATOM 879 C C . ASP A 1 111 ? -9.449 30.001 -0.306 1.00 25.32 112 ASP A C 1
ATOM 880 O O . ASP A 1 111 ? -9.719 31.183 -0.102 1.00 22.37 112 ASP A O 1
ATOM 885 N N . LYS A 1 112 ? -10.186 29.218 -1.085 1.00 23.12 113 LYS A N 1
ATOM 886 C CA . LYS A 1 112 ? -11.367 29.705 -1.802 1.00 21.21 113 LYS A CA 1
ATOM 887 C C . LYS A 1 112 ? -12.600 28.843 -1.407 1.00 21.38 113 LYS A C 1
ATOM 888 O O . LYS A 1 112 ? -12.464 27.672 -1.191 1.00 22.29 113 LYS A O 1
ATOM 894 N N . ILE A 1 113 ? -13.765 29.468 -1.432 1.00 20.47 114 ILE A N 1
ATOM 895 C CA . ILE A 1 113 ? -15.052 28.821 -1.203 1.00 22.77 114 ILE A CA 1
ATOM 896 C C . ILE A 1 113 ? -16.053 29.306 -2.264 1.00 25.47 114 ILE A C 1
ATOM 897 O O . ILE A 1 113 ? -16.033 30.484 -2.720 1.00 23.42 114 ILE A O 1
ATOM 902 N N . GLY A 1 114 ? -16.989 28.428 -2.597 1.00 20.27 115 GLY A N 1
ATOM 903 C CA . GLY A 1 114 ? -18.099 28.840 -3.397 1.00 19.01 115 GLY A CA 1
ATOM 904 C C . GLY A 1 114 ? -19.244 27.838 -3.266 1.00 19.47 115 GLY A C 1
ATOM 905 O O . GLY A 1 114 ? -19.019 26.635 -3.278 1.00 18.81 115 GLY A O 1
ATOM 906 N N . GLY A 1 115 ? -20.444 28.344 -3.119 1.00 17.66 116 GLY A N 1
ATOM 907 C CA . GLY A 1 115 ? -21.601 27.447 -2.975 1.00 19.39 116 GLY A CA 1
ATOM 908 C C . GLY A 1 115 ? -22.850 27.940 -3.564 1.00 21.69 116 GLY A C 1
ATOM 909 O O . GLY A 1 115 ? -22.934 29.094 -4.127 1.00 18.83 116 GLY A O 1
ATOM 910 N N . TYR A 1 116 ? -23.873 27.140 -3.419 1.00 16.74 117 TYR A N 1
ATOM 911 C CA . TYR A 1 116 ? -25.193 27.449 -4.009 1.00 19.56 117 TYR A CA 1
ATOM 912 C C . TYR A 1 116 ? -26.256 26.704 -3.217 1.00 19.50 117 TYR A C 1
ATOM 913 O O . TYR A 1 116 ? -26.017 25.550 -2.758 1.00 18.64 117 TYR A O 1
ATOM 922 N N . ARG A 1 117 ? -27.412 27.326 -3.057 1.00 18.04 118 ARG A N 1
ATOM 923 C CA . ARG A 1 117 ? -28.590 26.729 -2.503 1.00 16.84 118 ARG A CA 1
ATOM 924 C C . ARG A 1 117 ? -29.661 26.650 -3.595 1.00 22.66 118 ARG A C 1
ATOM 925 O O . ARG A 1 117 ? -30.129 27.663 -4.105 1.00 20.51 118 ARG A O 1
ATOM 933 N N . LEU A 1 118 ? -30.027 25.431 -3.944 1.00 17.92 119 LEU A N 1
ATOM 934 C CA . LEU A 1 118 ? -31.222 25.155 -4.818 1.00 18.91 119 LEU A CA 1
ATOM 935 C C . LEU A 1 118 ? -32.465 25.010 -4.013 1.00 21.49 119 LEU A C 1
ATOM 936 O O . LEU A 1 118 ? -32.575 24.194 -3.081 1.00 19.09 119 LEU A O 1
ATOM 941 N N . LYS A 1 119 ? -33.433 25.935 -4.222 1.00 18.99 120 LYS A N 1
ATOM 942 C CA . LYS A 1 119 ? -34.690 25.873 -3.513 1.00 22.26 120 LYS A CA 1
ATOM 943 C C . LYS A 1 119 ? -35.766 26.075 -4.566 1.00 25.38 120 LYS A C 1
ATOM 944 O O . LYS A 1 119 ? -35.655 26.989 -5.430 1.00 24.96 120 LYS A O 1
ATOM 950 N N . THR A 1 120 ? -36.683 25.132 -4.659 1.00 21.98 121 THR A N 1
ATOM 951 C CA . THR A 1 120 ? -37.614 25.117 -5.778 1.00 23.75 121 THR A CA 1
ATOM 952 C C . THR A 1 120 ? -39.017 25.199 -5.273 1.00 23.97 121 THR A C 1
ATOM 953 O O . THR A 1 120 ? -39.278 25.041 -4.096 1.00 23.02 121 THR A O 1
ATOM 957 N N . THR A 1 121 ? -39.926 25.394 -6.220 1.00 30.31 122 THR A N 1
ATOM 958 C CA . THR A 1 121 ? -41.338 25.521 -5.894 1.00 33.12 122 THR A CA 1
ATOM 959 C C . THR A 1 121 ? -41.932 24.220 -5.515 1.00 38.87 122 THR A C 1
ATOM 960 O O . THR A 1 121 ? -42.950 24.230 -4.856 1.00 37.27 122 THR A O 1
ATOM 964 N N . ASP A 1 122 ? -41.288 23.114 -5.896 1.00 35.24 123 ASP A N 1
ATOM 965 C CA . ASP A 1 122 ? -41.732 21.755 -5.490 1.00 36.64 123 ASP A CA 1
ATOM 966 C C . ASP A 1 122 ? -40.911 21.207 -4.309 1.00 36.10 123 ASP A C 1
ATOM 967 O O . ASP A 1 122 ? -40.743 20.012 -4.178 1.00 33.18 123 ASP A O 1
ATOM 972 N N . ASN A 1 123 ? -40.387 22.090 -3.446 1.00 35.66 124 ASN A N 1
ATOM 973 C CA . ASN A 1 123 ? -39.838 21.669 -2.164 1.00 33.96 124 ASN A CA 1
ATOM 974 C C . ASN A 1 123 ? -38.497 20.965 -2.240 1.00 28.43 124 ASN A C 1
ATOM 975 O O . ASN A 1 123 ? -38.185 20.263 -1.347 1.00 33.72 124 ASN A O 1
ATOM 980 N N . ILE A 1 124 ? -37.742 21.134 -3.302 1.00 23.45 125 ILE A N 1
ATOM 981 C CA . ILE A 1 124 ? -36.353 20.774 -3.290 1.00 20.76 125 ILE A CA 1
ATOM 982 C C . ILE A 1 124 ? -35.563 21.839 -2.550 1.00 20.90 125 ILE A C 1
ATOM 983 O O . ILE A 1 124 ? -35.866 23.068 -2.640 1.00 18.13 125 ILE A O 1
ATOM 988 N N . ASP A 1 125 ? -34.640 21.383 -1.680 1.00 18.14 126 ASP A N 1
ATOM 989 C CA . ASP A 1 125 ? -33.787 22.296 -0.886 1.00 17.54 126 ASP A CA 1
ATOM 990 C C . ASP A 1 125 ? -32.419 21.684 -0.721 1.00 19.07 126 ASP A C 1
ATOM 991 O O . ASP A 1 125 ? -32.228 20.816 0.210 1.00 20.43 126 ASP A O 1
ATOM 996 N N . ILE A 1 126 ? -31.461 22.131 -1.525 1.00 18.37 127 ILE A N 1
ATOM 997 C CA . ILE A 1 126 ? -30.153 21.482 -1.590 1.00 17.48 127 ILE A CA 1
ATOM 998 C C . ILE A 1 126 ? -29.063 22.517 -1.442 1.00 18.97 127 ILE A C 1
ATOM 999 O O . ILE A 1 126 ? -29.062 23.531 -2.188 1.00 19.03 127 ILE A O 1
ATOM 1004 N N . PHE A 1 127 ? -28.156 22.458 -0.561 1.00 17.74 128 PHE A N 1
ATOM 1005 C CA . PHE A 1 127 ? -26.803 23.064 -0.482 1.00 17.36 128 PHE A CA 1
ATOM 1006 C C . PHE A 1 127 ? -25.726 22.229 -1.107 1.00 18.25 128 PHE A C 1
ATOM 1007 O O . PHE A 1 127 ? -25.592 20.976 -0.855 1.00 17.64 128 PHE A O 1
ATOM 1015 N N . VAL A 1 128 ? -24.995 22.982 -1.972 1.00 18.29 129 VAL A N 1
ATOM 1016 C CA . VAL A 1 128 ? -23.687 22.484 -2.409 1.00 17.62 129 VAL A CA 1
ATOM 1017 C C . VAL A 1 128 ? -22.620 23.506 -2.049 1.00 20.40 129 VAL A C 1
ATOM 1018 O O . VAL A 1 128 ? -22.694 24.660 -2.555 1.00 19.35 129 VAL A O 1
ATOM 1022 N N . VAL A 1 129 ? -21.600 23.103 -1.265 1.00 16.49 130 VAL A N 1
ATOM 1023 C CA . VAL A 1 129 ? -20.510 24.049 -0.888 1.00 19.60 130 VAL A CA 1
ATOM 1024 C C . VAL A 1 129 ? -19.186 23.434 -1.221 1.00 18.48 130 VAL A C 1
ATOM 1025 O O . VAL A 1 129 ? -18.903 22.323 -0.837 1.00 20.32 130 VAL A O 1
ATOM 1029 N N . LEU A 1 130 ? -18.381 24.139 -2.019 1.00 17.88 131 LEU A N 1
ATOM 1030 C CA . LEU A 1 130 ? -17.097 23.708 -2.473 1.00 18.83 131 LEU A CA 1
ATOM 1031 C C . LEU A 1 130 ? -15.980 24.588 -1.863 1.00 19.89 131 LEU A C 1
ATOM 1032 O O . LEU A 1 130 ? -16.168 25.778 -1.675 1.00 19.17 131 LEU A O 1
ATOM 1037 N N . PHE A 1 131 ? -14.861 23.931 -1.635 1.00 20.05 132 PHE A N 1
ATOM 1038 C CA . PHE A 1 131 ? -13.653 24.533 -1.121 1.00 21.37 132 PHE A CA 1
ATOM 1039 C C . PHE A 1 131 ? -12.527 24.163 -2.063 1.00 23.03 132 PHE A C 1
ATOM 1040 O O . PHE A 1 131 ? -12.457 23.018 -2.611 1.00 24.74 132 PHE A O 1
ATOM 1048 N N . GLY A 1 132 ? -11.598 25.124 -2.285 1.00 27.41 133 GLY A N 1
ATOM 1049 C CA . GLY A 1 132 ? -10.523 24.840 -3.214 1.00 24.91 133 GLY A CA 1
ATOM 1050 C C . GLY A 1 132 ? -9.239 25.671 -3.016 1.00 25.48 133 GLY A C 1
ATOM 1051 O O . GLY A 1 132 ? -9.261 26.714 -2.408 1.00 22.22 133 GLY A O 1
ATOM 1052 N N . LYS A 1 133 ? -8.161 25.158 -3.572 1.00 28.55 134 LYS A N 1
ATOM 1053 C CA . LYS A 1 133 ? -6.845 25.886 -3.593 1.00 33.13 134 LYS A CA 1
ATOM 1054 C C . LYS A 1 133 ? -6.354 25.778 -5.016 1.00 30.31 134 LYS A C 1
ATOM 1055 O O . LYS A 1 133 ? -6.340 24.669 -5.532 1.00 30.72 134 LYS A O 1
ATOM 1061 N N . ARG A 1 134 ? -6.000 26.890 -5.654 1.00 32.65 135 ARG A N 1
ATOM 1062 C CA . ARG A 1 134 ? -5.296 26.877 -6.954 1.00 40.08 135 ARG A CA 1
ATOM 1063 C C . ARG A 1 134 ? -3.794 26.681 -6.879 1.00 48.18 135 ARG A C 1
ATOM 1064 O O . ARG A 1 134 ? -3.181 27.153 -5.935 1.00 45.73 135 ARG A O 1
ATOM 1072 N N . LYS A 1 135 ? -3.228 25.993 -7.887 1.00 54.85 136 LYS A N 1
ATOM 1073 C CA . LYS A 1 135 ? -1.803 26.078 -8.266 1.00 65.40 136 LYS A CA 1
ATOM 1074 C C . LYS A 1 135 ? -1.372 27.518 -8.424 1.00 60.42 136 LYS A C 1
ATOM 1075 O O . LYS A 1 135 ? -0.323 27.859 -7.913 1.00 63.35 136 LYS A O 1
ATOM 1081 N N . MET B 1 3 ? -36.175 25.004 29.689 1.00 48.13 4 MET B N 1
ATOM 1082 C CA . MET B 1 3 ? -36.473 24.449 28.338 1.00 46.36 4 MET B CA 1
ATOM 1083 C C . MET B 1 3 ? -38.012 24.405 28.040 1.00 43.60 4 MET B C 1
ATOM 1084 O O . MET B 1 3 ? -38.838 24.571 28.920 1.00 50.91 4 MET B O 1
ATOM 1089 N N . GLY B 1 4 ? -38.776 24.556 27.078 1.00 44.61 5 GLY B N 1
ATOM 1090 C CA . GLY B 1 4 ? -40.237 24.625 26.963 1.00 39.61 5 GLY B CA 1
ATOM 1091 C C . GLY B 1 4 ? -40.872 23.282 27.284 1.00 37.77 5 GLY B C 1
ATOM 1092 O O . GLY B 1 4 ? -40.197 22.432 27.839 1.00 38.98 5 GLY B O 1
ATOM 1093 N N . HIS B 1 5 ? -42.166 23.105 26.975 1.00 34.65 6 HIS B N 1
ATOM 1094 C CA . HIS B 1 5 ? -42.823 21.829 27.190 1.00 37.43 6 HIS B CA 1
ATOM 1095 C C . HIS B 1 5 ? -42.218 20.778 26.193 1.00 28.00 6 HIS B C 1
ATOM 1096 O O . HIS B 1 5 ? -41.916 21.153 25.085 1.00 29.23 6 HIS B O 1
ATOM 1103 N N . LYS B 1 6 ? -42.095 19.546 26.632 1.00 28.29 7 LYS B N 1
ATOM 1104 C CA . LYS B 1 6 ? -41.794 18.391 25.732 1.00 27.59 7 LYS B CA 1
ATOM 1105 C C . LYS B 1 6 ? -43.026 17.862 25.049 1.00 28.16 7 LYS B C 1
ATOM 1106 O O . LYS B 1 6 ? -43.935 17.361 25.708 1.00 27.88 7 LYS B O 1
ATOM 1112 N N . ILE B 1 7 ? -43.071 17.951 23.734 1.00 26.27 8 ILE B N 1
ATOM 1113 C CA . ILE B 1 7 ? -44.215 17.530 22.948 1.00 24.93 8 ILE B CA 1
ATOM 1114 C C . ILE B 1 7 ? -44.136 16.056 22.805 1.00 25.19 8 ILE B C 1
ATOM 1115 O O . ILE B 1 7 ? -43.034 15.464 22.710 1.00 22.04 8 ILE B O 1
ATOM 1120 N N . ASP B 1 8 ? -45.293 15.387 22.789 1.00 23.21 9 ASP B N 1
ATOM 1121 C CA . ASP B 1 8 ? -45.306 13.939 22.639 1.00 22.36 9 ASP B CA 1
ATOM 1122 C C . ASP B 1 8 ? -44.738 13.598 21.226 1.00 21.99 9 ASP B C 1
ATOM 1123 O O . ASP B 1 8 ? -45.274 14.054 20.226 1.00 25.52 9 ASP B O 1
ATOM 1128 N N . THR B 1 9 ? -43.762 12.702 21.175 1.00 21.67 10 THR B N 1
ATOM 1129 C CA . THR B 1 9 ? -43.138 12.343 19.863 1.00 21.93 10 THR B CA 1
ATOM 1130 C C . THR B 1 9 ? -43.252 10.863 19.577 1.00 21.71 10 THR B C 1
ATOM 1131 O O . THR B 1 9 ? -42.509 10.258 18.758 1.00 20.45 10 THR B O 1
ATOM 1135 N N . LYS B 1 10 ? -44.209 10.192 20.246 1.00 20.29 11 LYS B N 1
ATOM 1136 C CA . LYS B 1 10 ? -44.262 8.735 20.092 1.00 22.13 11 LYS B CA 1
ATOM 1137 C C . LYS B 1 10 ? -44.639 8.330 18.678 1.00 20.95 11 LYS B C 1
ATOM 1138 O O . LYS B 1 10 ? -44.085 7.353 18.130 1.00 25.03 11 LYS B O 1
ATOM 1144 N N . GLU B 1 11 ? -45.587 9.012 18.067 1.00 23.15 12 GLU B N 1
ATOM 1145 C CA . GLU B 1 11 ? -45.949 8.747 16.682 1.00 27.11 12 GLU B CA 1
ATOM 1146 C C . GLU B 1 11 ? -44.773 9.074 15.716 1.00 25.50 12 GLU B C 1
ATOM 1147 O O . GLU B 1 11 ? -44.526 8.335 14.738 1.00 22.71 12 GLU B O 1
ATOM 1153 N N . ASP B 1 12 ? -44.039 10.158 16.016 1.00 24.46 13 ASP B N 1
ATOM 1154 C CA . ASP B 1 12 ? -42.798 10.471 15.236 1.00 20.70 13 ASP B CA 1
ATOM 1155 C C . ASP B 1 12 ? -41.825 9.279 15.270 1.00 19.89 13 ASP B C 1
ATOM 1156 O O . ASP B 1 12 ? -41.270 8.905 14.241 1.00 21.54 13 ASP B O 1
ATOM 1161 N N . MET B 1 13 ? -41.573 8.685 16.432 1.00 18.91 14 MET B N 1
ATOM 1162 C CA . MET B 1 13 ? -40.655 7.611 16.563 1.00 20.26 14 MET B CA 1
ATOM 1163 C C . MET B 1 13 ? -41.147 6.349 15.868 1.00 22.25 14 MET B C 1
ATOM 1164 O O . MET B 1 13 ? -40.363 5.619 15.286 1.00 22.13 14 MET B O 1
ATOM 1169 N N . LYS B 1 14 ? -42.455 6.079 15.911 1.00 22.80 15 LYS B N 1
ATOM 1170 C CA . LYS B 1 14 ? -43.006 4.957 15.108 1.00 24.50 15 LYS B CA 1
ATOM 1171 C C . LYS B 1 14 ? -42.721 5.106 13.620 1.00 23.13 15 LYS B C 1
ATOM 1172 O O . LYS B 1 14 ? -42.318 4.141 12.972 1.00 21.99 15 LYS B O 1
ATOM 1178 N N . ILE B 1 15 ? -42.928 6.310 13.090 1.00 21.70 16 ILE B N 1
ATOM 1179 C CA . ILE B 1 15 ? -42.620 6.602 11.722 1.00 21.99 16 ILE B CA 1
ATOM 1180 C C . ILE B 1 15 ? -41.138 6.439 11.411 1.00 23.07 16 ILE B C 1
ATOM 1181 O O . ILE B 1 15 ? -40.757 5.805 10.386 1.00 20.80 16 ILE B O 1
ATOM 1186 N N . LEU B 1 16 ? -40.292 6.997 12.286 1.00 18.01 17 LEU B N 1
ATOM 1187 C CA . LEU B 1 16 ? -38.847 6.783 12.122 1.00 19.46 17 LEU B CA 1
ATOM 1188 C C . LEU B 1 16 ? -38.368 5.327 12.154 1.00 20.18 17 LEU B C 1
ATOM 1189 O O . LEU B 1 16 ? -37.554 4.856 11.298 1.00 18.66 17 LEU B O 1
ATOM 1194 N N . TYR B 1 17 ? -38.837 4.579 13.118 1.00 19.17 18 TYR B N 1
ATOM 1195 C CA . TYR B 1 17 ? -38.452 3.153 13.199 1.00 20.22 18 TYR B CA 1
ATOM 1196 C C . TYR B 1 17 ? -38.894 2.395 11.956 1.00 19.82 18 TYR B C 1
ATOM 1197 O O . TYR B 1 17 ? -38.118 1.574 11.402 1.00 21.41 18 TYR B O 1
ATOM 1206 N N . SER B 1 18 ? -40.066 2.717 11.469 1.00 20.90 19 SER B N 1
ATOM 1207 C CA . SER B 1 18 ? -40.569 2.026 10.288 1.00 24.51 19 SER B CA 1
ATOM 1208 C C . SER B 1 18 ? -39.756 2.408 9.009 1.00 23.27 19 SER B C 1
ATOM 1209 O O . SER B 1 18 ? -39.408 1.559 8.182 1.00 21.29 19 SER B O 1
ATOM 1212 N N . GLU B 1 19 ? -39.352 3.661 8.923 1.00 19.91 20 GLU B N 1
ATOM 1213 C CA . GLU B 1 19 ? -38.469 4.088 7.853 1.00 19.91 20 GLU B CA 1
ATOM 1214 C C . GLU B 1 19 ? -37.112 3.405 7.884 1.00 21.90 20 GLU B C 1
ATOM 1215 O O . GLU B 1 19 ? -36.649 2.942 6.837 1.00 20.62 20 GLU B O 1
ATOM 1221 N N . ILE B 1 20 ? -36.445 3.326 9.030 1.00 19.22 21 ILE B N 1
ATOM 1222 C CA . ILE B 1 20 ? -35.193 2.656 9.155 1.00 19.97 21 ILE B CA 1
ATOM 1223 C C . ILE B 1 20 ? -35.363 1.135 8.826 1.00 22.68 21 ILE B C 1
ATOM 1224 O O . ILE B 1 20 ? -34.504 0.531 8.121 1.00 20.42 21 ILE B O 1
ATOM 1229 N N . ALA B 1 21 ? -36.427 0.548 9.324 1.00 21.78 22 ALA B N 1
ATOM 1230 C CA . ALA B 1 21 ? -36.686 -0.896 9.072 1.00 22.37 22 ALA B CA 1
ATOM 1231 C C . ALA B 1 21 ? -36.878 -1.159 7.605 1.00 25.04 22 ALA B C 1
ATOM 1232 O O . ALA B 1 21 ? -36.325 -2.160 7.105 1.00 24.09 22 ALA B O 1
ATOM 1234 N N . GLU B 1 22 ? -37.537 -0.260 6.885 1.00 23.76 23 GLU B N 1
ATOM 1235 C CA . GLU B 1 22 ? -37.698 -0.447 5.431 1.00 27.17 23 GLU B CA 1
ATOM 1236 C C . GLU B 1 22 ? -36.409 -0.351 4.662 1.00 27.16 23 GLU B C 1
ATOM 1237 O O . GLU B 1 22 ? -36.138 -1.166 3.762 1.00 24.47 23 GLU B O 1
ATOM 1243 N N . LEU B 1 23 ? -35.605 0.654 5.007 1.00 21.99 24 LEU B N 1
ATOM 1244 C CA . LEU B 1 23 ? -34.283 0.832 4.423 1.00 24.47 24 LEU B CA 1
ATOM 1245 C C . LEU B 1 23 ? -33.446 -0.456 4.626 1.00 25.83 24 LEU B C 1
ATOM 1246 O O . LEU B 1 23 ? -32.811 -1.002 3.682 1.00 23.97 24 LEU B O 1
ATOM 1251 N N . ARG B 1 24 ? -33.459 -0.979 5.839 1.00 20.50 25 ARG B N 1
ATOM 1252 C CA . ARG B 1 24 ? -32.615 -2.176 6.122 1.00 24.04 25 ARG B CA 1
ATOM 1253 C C . ARG B 1 24 ? -33.165 -3.401 5.382 1.00 24.71 25 ARG B C 1
ATOM 1254 O O . ARG B 1 24 ? -32.394 -4.254 4.896 1.00 23.89 25 ARG B O 1
ATOM 1262 N N . LYS B 1 25 ? -34.481 -3.518 5.384 1.00 21.40 26 LYS B N 1
ATOM 1263 C CA . LYS B 1 25 ? -35.110 -4.665 4.697 1.00 25.25 26 LYS B CA 1
ATOM 1264 C C . LYS B 1 25 ? -34.757 -4.639 3.187 1.00 28.74 26 LYS B C 1
ATOM 1265 O O . LYS B 1 25 ? -34.383 -5.678 2.587 1.00 25.77 26 LYS B O 1
ATOM 1271 N N . LYS B 1 26 ? -34.836 -3.464 2.532 1.00 25.14 27 LYS B N 1
ATOM 1272 C CA . LYS B 1 26 ? -34.401 -3.394 1.118 1.00 27.37 27 LYS B CA 1
ATOM 1273 C C . LYS B 1 26 ? -32.965 -3.788 0.858 1.00 27.40 27 LYS B C 1
ATOM 1274 O O . LYS B 1 26 ? -32.643 -4.183 -0.256 1.00 28.01 27 LYS B O 1
ATOM 1280 N N . LEU B 1 27 ? -32.082 -3.624 1.819 1.00 23.18 28 LEU B N 1
ATOM 1281 C CA . LEU B 1 27 ? -30.711 -4.032 1.705 1.00 25.47 28 LEU B CA 1
ATOM 1282 C C . LEU B 1 27 ? -30.476 -5.500 2.180 1.00 21.00 28 LEU B C 1
ATOM 1283 O O . LEU B 1 27 ? -29.341 -5.956 2.237 1.00 21.07 28 LEU B O 1
ATOM 1288 N N . ASN B 1 28 ? -31.559 -6.144 2.580 1.00 23.97 29 ASN B N 1
ATOM 1289 C CA . ASN B 1 28 ? -31.530 -7.486 3.209 1.00 22.85 29 ASN B CA 1
ATOM 1290 C C . ASN B 1 28 ? -30.606 -7.624 4.412 1.00 25.87 29 ASN B C 1
ATOM 1291 O O . ASN B 1 28 ? -29.909 -8.611 4.620 1.00 22.10 29 ASN B O 1
ATOM 1296 N N . LEU B 1 29 ? -30.612 -6.589 5.270 1.00 21.61 30 LEU B N 1
ATOM 1297 C CA . LEU B 1 29 ? -29.851 -6.553 6.451 1.00 20.84 30 LEU B CA 1
ATOM 1298 C C . LEU B 1 29 ? -30.753 -7.115 7.594 1.00 20.60 30 LEU B C 1
ATOM 1299 O O . LEU B 1 29 ? -31.988 -7.325 7.412 1.00 23.67 30 LEU B O 1
ATOM 1304 N N . ASN B 1 30 ? -30.146 -7.320 8.741 1.00 23.58 31 ASN B N 1
ATOM 1305 C CA . ASN B 1 30 ? -30.894 -7.954 9.864 1.00 26.07 31 ASN B CA 1
ATOM 1306 C C . ASN B 1 30 ? -31.955 -7.060 10.444 1.00 26.41 31 ASN B C 1
ATOM 1307 O O . ASN B 1 30 ? -31.788 -5.826 10.580 1.00 21.53 31 ASN B O 1
ATOM 1312 N N . HIS B 1 31 ? -33.057 -7.665 10.759 1.00 24.88 32 HIS B N 1
ATOM 1313 C CA . HIS B 1 31 ? -34.152 -6.952 11.459 1.00 26.24 32 HIS B CA 1
ATOM 1314 C C . HIS B 1 31 ? -33.837 -6.586 12.917 1.00 25.90 32 HIS B C 1
ATOM 1315 O O . HIS B 1 31 ? -33.500 -7.424 13.742 1.00 26.20 32 HIS B O 1
ATOM 1322 N N . LEU B 1 32 ? -33.950 -5.284 13.224 1.00 22.80 33 LEU B N 1
ATOM 1323 C CA . LEU B 1 32 ? -33.734 -4.743 14.554 1.00 22.43 33 LEU B CA 1
ATOM 1324 C C . LEU B 1 32 ? -35.031 -4.710 15.340 1.00 24.68 33 LEU B C 1
ATOM 1325 O O . LEU B 1 32 ? -36.085 -4.318 14.788 1.00 28.21 33 LEU B O 1
ATOM 1330 N N . GLU B 1 33 ? -34.953 -5.117 16.628 1.00 25.37 34 GLU B N 1
ATOM 1331 C CA . GLU B 1 33 ? -36.094 -5.060 17.499 1.00 2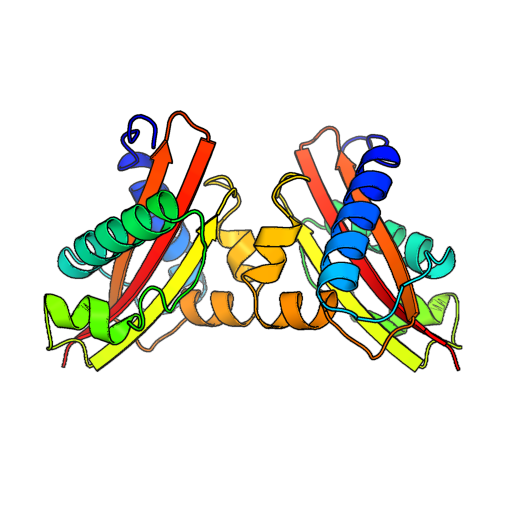3.57 34 GLU B CA 1
ATOM 1332 C C . GLU B 1 33 ? -35.956 -3.832 18.399 1.00 21.42 34 GLU B C 1
ATOM 1333 O O . GLU B 1 33 ? -34.928 -3.559 18.910 1.00 23.93 34 GLU B O 1
ATOM 1339 N N . ILE B 1 34 ? -37.037 -3.154 18.594 1.00 22.69 35 ILE B N 1
ATOM 1340 C CA . ILE B 1 34 ? -37.075 -2.009 19.545 1.00 25.90 35 ILE B CA 1
ATOM 1341 C C . ILE B 1 34 ? -36.843 -2.473 20.983 1.00 31.89 35 ILE B C 1
ATOM 1342 O O . ILE B 1 34 ? -37.437 -3.471 21.414 1.00 28.04 35 ILE B O 1
ATOM 1347 N N . ASP B 1 35 ? -36.005 -1.755 21.732 1.00 24.11 36 ASP B N 1
ATOM 1348 C CA . ASP B 1 35 ? -35.569 -2.181 23.016 1.00 26.22 36 ASP B CA 1
ATOM 1349 C C . ASP B 1 35 ? -35.848 -1.083 24.037 1.00 31.13 36 ASP B C 1
ATOM 1350 O O . ASP B 1 35 ? -35.468 0.092 23.852 1.00 23.61 36 ASP B O 1
ATOM 1355 N N . ASP B 1 36 ? -36.490 -1.445 25.151 1.00 28.51 37 ASP B N 1
ATOM 1356 C CA . ASP B 1 36 ? -36.933 -0.462 26.138 1.00 32.33 37 ASP B CA 1
ATOM 1357 C C . ASP B 1 36 ? -35.781 0.214 26.821 1.00 24.06 37 ASP B C 1
ATOM 1358 O O . ASP B 1 36 ? -35.844 1.411 27.117 1.00 29.24 37 ASP B O 1
ATOM 1363 N N . THR B 1 37 ? -34.750 -0.536 27.115 1.00 28.56 38 THR B N 1
ATOM 1364 C CA . THR B 1 37 ? -33.591 0.041 27.723 1.00 30.85 38 THR B CA 1
ATOM 1365 C C . THR B 1 37 ? -32.961 1.100 26.809 1.00 28.78 38 THR B C 1
ATOM 1366 O O . THR B 1 37 ? -32.584 2.174 27.290 1.00 26.17 38 THR B O 1
ATOM 1370 N N . LEU B 1 38 ? -32.815 0.763 25.531 1.00 23.14 39 LEU B N 1
ATOM 1371 C CA . LEU B 1 38 ? -32.194 1.750 24.579 1.00 24.51 39 LEU B CA 1
ATOM 1372 C C . LEU B 1 38 ? -33.067 2.950 24.510 1.00 20.84 39 LEU B C 1
ATOM 1373 O O . LEU B 1 38 ? -32.549 4.036 24.495 1.00 22.52 39 LEU B O 1
ATOM 1378 N N . GLU B 1 39 ? -34.389 2.811 24.468 1.00 21.76 40 GLU B N 1
ATOM 1379 C CA . GLU B 1 39 ? -35.293 3.974 24.414 1.00 22.47 40 GLU B CA 1
ATOM 1380 C C . GLU B 1 39 ? -35.168 4.929 25.594 1.00 24.39 40 GLU B C 1
ATOM 1381 O O . GLU B 1 39 ? -35.193 6.118 25.444 1.00 22.44 40 GLU B O 1
ATOM 1387 N N . LYS B 1 40 ? -35.065 4.359 26.776 1.00 24.47 41 LYS B N 1
ATOM 1388 C CA . LYS B 1 40 ? -34.918 5.109 28.016 1.00 25.85 41 LYS B CA 1
ATOM 1389 C C . LYS B 1 40 ? -33.570 5.893 28.048 1.00 21.01 41 LYS B C 1
ATOM 1390 O O . LYS B 1 40 ? -33.554 7.066 28.447 1.00 24.69 41 LYS B O 1
ATOM 1396 N N . VAL B 1 41 ? -32.494 5.222 27.715 1.00 22.37 42 VAL B N 1
ATOM 1397 C CA . VAL B 1 41 ? -31.136 5.851 27.596 1.00 23.40 42 VAL B CA 1
ATOM 1398 C C . VAL B 1 41 ? -31.139 6.995 26.555 1.00 23.55 42 VAL B C 1
ATOM 1399 O O . VAL B 1 41 ? -30.640 8.097 26.846 1.00 22.16 42 VAL B O 1
ATOM 1403 N N . ALA B 1 42 ? -31.761 6.749 25.388 1.00 20.97 43 ALA B N 1
ATOM 1404 C CA . ALA B 1 42 ? -31.870 7.759 24.359 1.00 21.21 43 ALA B CA 1
ATOM 1405 C C . ALA B 1 42 ? -32.608 8.983 24.834 1.00 22.50 43 ALA B C 1
ATOM 1406 O O . ALA B 1 42 ? -32.187 10.129 24.604 1.00 17.83 43 ALA B O 1
ATOM 1408 N N . LYS B 1 43 ? -33.735 8.771 25.532 1.00 19.78 44 LYS B N 1
ATOM 1409 C CA . LYS B 1 43 ? -34.524 9.849 25.957 1.00 19.95 44 LYS B CA 1
ATOM 1410 C C . LYS B 1 43 ? -33.782 10.672 27.043 1.00 17.71 44 LYS B C 1
ATOM 1411 O O . LYS B 1 43 ? -33.816 11.950 26.954 1.00 20.01 44 LYS B O 1
ATOM 1417 N N . GLU B 1 44 ? -33.107 9.987 27.955 1.00 20.31 45 GLU B N 1
ATOM 1418 C CA . GLU B 1 44 ? -32.337 10.636 29.060 1.00 20.89 45 GLU B CA 1
ATOM 1419 C C . GLU B 1 44 ? -31.240 11.525 28.497 1.00 19.12 45 GLU B C 1
ATOM 1420 O O . GLU B 1 44 ? -31.088 12.724 28.891 1.00 19.76 45 GLU B O 1
ATOM 1426 N N . TYR B 1 45 ? -30.573 10.980 27.496 1.00 20.58 46 TYR B N 1
ATOM 1427 C CA . TYR B 1 45 ? -29.478 11.742 26.820 1.00 17.88 46 TYR B CA 1
ATOM 1428 C C . TYR B 1 45 ? -29.984 12.889 25.965 1.00 18.86 46 TYR B C 1
ATOM 1429 O O . TYR B 1 45 ? -29.443 14.024 26.001 1.00 21.10 46 TYR B O 1
ATOM 1438 N N . ALA B 1 46 ? -31.086 12.683 25.236 1.00 18.28 47 ALA B N 1
ATOM 1439 C CA . ALA B 1 46 ? -31.631 13.733 24.425 1.00 20.58 47 ALA B CA 1
ATOM 1440 C C . ALA B 1 46 ? -31.980 14.931 25.321 1.00 20.37 47 ALA B C 1
ATOM 1441 O O . ALA B 1 46 ? -31.735 16.102 24.950 1.00 17.90 47 ALA B O 1
ATOM 1443 N N . ILE B 1 47 ? -32.542 14.623 26.493 1.00 19.63 48 ILE B N 1
ATOM 1444 C CA . ILE B 1 47 ? -32.952 15.726 27.382 1.00 20.09 48 ILE B CA 1
ATOM 1445 C C . ILE B 1 47 ? -31.717 16.517 27.897 1.00 19.79 48 ILE B C 1
ATOM 1446 O O . ILE B 1 47 ? -31.740 17.750 27.939 1.00 22.84 48 ILE B O 1
ATOM 1451 N N . LYS B 1 48 ? -30.664 15.800 28.215 1.00 20.15 49 LYS B N 1
ATOM 1452 C CA . LYS B 1 48 ? -29.411 16.437 28.637 1.00 24.00 49 LYS B CA 1
ATOM 1453 C C . LYS B 1 48 ? -28.848 17.318 27.534 1.00 22.53 49 LYS B C 1
ATOM 1454 O O . LYS B 1 48 ? -28.331 18.413 27.818 1.0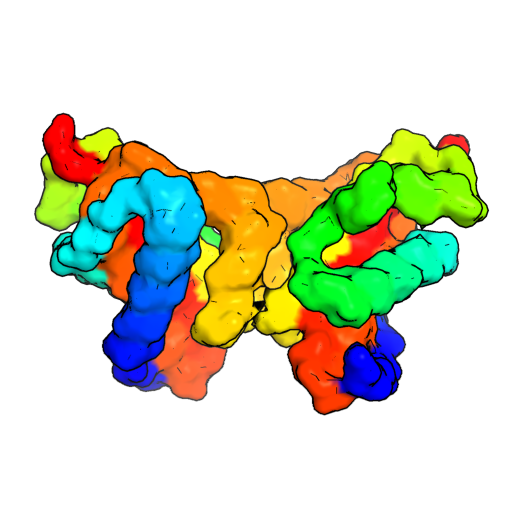0 21.61 49 LYS B O 1
ATOM 1460 N N . LEU B 1 49 ? -28.861 16.800 26.297 1.00 21.70 50 LEU B N 1
ATOM 1461 C CA . LEU B 1 49 ? -28.402 17.612 25.142 1.00 22.25 50 LEU B CA 1
ATOM 1462 C C . LEU B 1 49 ? -29.189 18.888 24.996 1.00 21.88 50 LEU B C 1
ATOM 1463 O O . LEU B 1 49 ? -28.640 20.014 24.861 1.00 18.89 50 LEU B O 1
ATOM 1468 N N . GLY B 1 50 ? -30.507 18.773 25.124 1.00 20.58 51 GLY B N 1
ATOM 1469 C CA . GLY B 1 50 ? -31.343 19.943 24.955 1.00 22.54 51 GLY B CA 1
ATOM 1470 C C . GLY B 1 50 ? -31.135 20.935 26.153 1.00 22.76 51 GLY B C 1
ATOM 1471 O O . GLY B 1 50 ? -31.062 22.122 25.890 1.00 23.98 51 GLY B O 1
ATOM 1472 N N . GLU B 1 51 ? -30.954 20.413 27.369 1.00 23.11 52 GLU B N 1
ATOM 1473 C CA . GLU B 1 51 ? -30.738 21.250 28.562 1.00 24.50 52 GLU B CA 1
ATOM 1474 C C . GLU B 1 51 ? -29.430 22.006 28.489 1.00 24.77 52 GLU B C 1
ATOM 1475 O O . GLU B 1 51 ? -29.313 23.100 28.982 1.00 26.18 52 GLU B O 1
ATOM 1481 N N . ASN B 1 52 ? -28.467 21.424 27.808 1.00 20.89 53 ASN B N 1
ATOM 1482 C CA . ASN B 1 52 ? -27.115 21.975 27.766 1.00 24.54 53 ASN B CA 1
ATOM 1483 C C . ASN B 1 52 ? -26.738 22.648 26.449 1.00 26.00 53 ASN B C 1
ATOM 1484 O O . ASN B 1 52 ? -25.581 23.107 26.308 1.00 26.64 53 ASN B O 1
ATOM 1489 N N . ARG B 1 53 ? -27.695 22.730 25.512 1.00 24.88 54 ARG B N 1
ATOM 1490 C CA . ARG B 1 53 ? -27.583 23.465 24.275 1.00 27.06 54 ARG B CA 1
ATOM 1491 C C . ARG B 1 53 ? -26.423 22.902 23.432 1.00 26.43 54 ARG B C 1
ATOM 1492 O O . ARG B 1 53 ? -25.600 23.636 22.922 1.00 23.76 54 ARG B O 1
ATOM 1500 N N . THR B 1 54 ? -26.409 21.603 23.274 1.00 21.99 55 THR B N 1
ATOM 1501 C CA . THR B 1 54 ? -25.286 20.945 22.577 1.00 21.94 55 THR B CA 1
ATOM 1502 C C . THR B 1 54 ? -25.768 19.726 21.798 1.00 23.16 55 THR B C 1
ATOM 1503 O O . THR B 1 54 ? -26.791 19.139 22.106 1.00 21.21 55 THR B O 1
ATOM 1507 N N . ILE B 1 55 ? -24.948 19.331 20.809 1.00 20.19 56 ILE B N 1
ATOM 15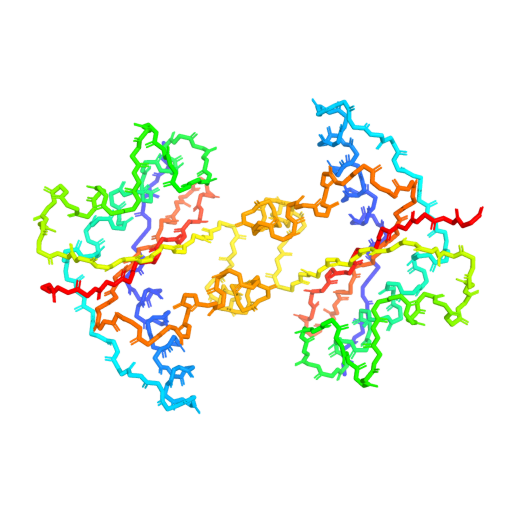08 C CA . ILE B 1 55 ? -25.018 18.047 20.218 1.00 20.36 56 ILE B CA 1
ATOM 1509 C C . ILE B 1 55 ? -23.594 17.462 20.242 1.00 19.58 56 ILE B C 1
ATOM 1510 O O . ILE B 1 55 ? -22.635 18.050 19.699 1.00 21.98 56 ILE B O 1
ATOM 1515 N N . THR B 1 56 ? -23.408 16.382 20.978 1.00 20.10 57 THR B N 1
ATOM 1516 C CA . THR B 1 56 ? -22.111 15.742 21.177 1.00 20.89 57 THR B CA 1
ATOM 1517 C C . THR B 1 56 ? -22.318 14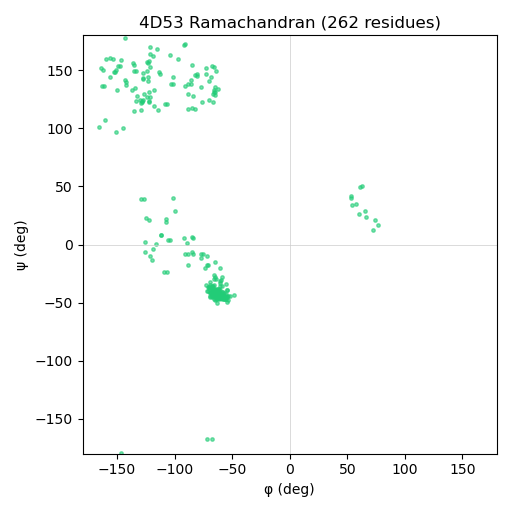.367 21.662 1.00 22.30 57 THR B C 1
ATOM 1518 O O . THR B 1 56 ? -23.393 14.085 22.227 1.00 20.16 57 THR B O 1
ATOM 1522 N N . HIS B 1 57 ? -21.383 13.437 21.340 1.00 20.91 58 HIS B N 1
ATOM 1523 C CA . HIS B 1 57 ? -21.487 12.056 21.834 1.00 22.48 58 HIS B CA 1
ATOM 1524 C C . HIS B 1 57 ? -20.895 11.875 23.222 1.00 25.32 58 HIS B C 1
ATOM 1525 O O . HIS B 1 57 ? -21.046 10.790 23.793 1.00 24.69 58 HIS B O 1
ATOM 1532 N N . THR B 1 58 ? -20.248 12.909 23.770 1.00 23.03 59 THR B N 1
ATOM 1533 C CA . THR B 1 58 ? -19.446 12.719 24.980 1.00 24.40 59 THR B CA 1
ATOM 1534 C C . THR B 1 58 ? -19.764 13.701 26.087 1.00 28.09 59 THR B C 1
ATOM 1535 O O . THR B 1 58 ? -18.875 14.188 26.813 1.00 30.15 59 THR B O 1
ATOM 1539 N N . LEU B 1 59 ? -21.022 14.022 26.271 1.00 27.47 60 LEU B N 1
ATOM 1540 C CA . LEU B 1 59 ? -21.326 14.963 27.300 1.00 27.89 60 LEU B CA 1
ATOM 1541 C C . LEU B 1 59 ? -20.942 14.509 28.745 1.00 28.88 60 LEU B C 1
ATOM 1542 O O . LEU B 1 59 ? -21.112 13.348 29.165 1.00 24.03 60 LEU B O 1
ATOM 1547 N N . PHE B 1 60 ? -20.306 15.433 29.469 1.00 25.26 61 PHE B N 1
ATOM 1548 C CA . PHE B 1 60 ? -19.896 15.187 30.863 1.00 28.42 61 PHE B CA 1
ATOM 1549 C C . PHE B 1 60 ? -19.073 13.974 31.008 1.00 29.17 61 PHE B C 1
ATOM 1550 O O . PHE B 1 60 ? -19.091 13.317 32.047 1.00 30.73 61 PHE B O 1
ATOM 1558 N N . GLY B 1 61 ? -18.280 13.709 30.002 1.00 29.00 62 GLY B N 1
ATOM 1559 C CA . GLY B 1 61 ? -17.259 12.661 30.054 1.00 30.00 62 GLY B CA 1
ATOM 1560 C C . GLY B 1 61 ? -17.761 11.247 29.907 1.00 34.24 62 GLY B C 1
ATOM 1561 O O . GLY B 1 61 ? -17.062 10.323 30.271 1.00 33.91 62 GLY B O 1
ATOM 1562 N N . THR B 1 62 ? -18.989 11.078 29.411 1.00 28.82 63 THR B N 1
ATOM 1563 C CA . THR B 1 62 ? -19.560 9.742 29.242 1.00 30.68 63 THR B CA 1
ATOM 1564 C C . THR B 1 62 ? -19.497 9.423 27.783 1.00 33.25 63 THR B C 1
ATOM 1565 O O . THR B 1 62 ? -19.296 10.296 26.933 1.00 31.34 63 THR B O 1
ATOM 1569 N N . THR B 1 63 ? -19.641 8.161 27.493 1.00 31.47 64 THR B N 1
ATOM 1570 C CA . THR B 1 63 ? -19.666 7.662 26.118 1.00 31.25 64 THR B CA 1
ATOM 1571 C C . THR B 1 63 ? -21.011 6.931 25.909 1.00 27.36 64 THR B C 1
ATOM 1572 O O . THR B 1 63 ? -21.694 6.613 26.900 1.00 27.01 64 THR B O 1
ATOM 1576 N N . PRO B 1 64 ? -21.417 6.670 24.618 1.00 29.22 65 PRO B N 1
ATOM 1577 C CA . PRO B 1 64 ? -22.679 5.914 24.426 1.00 29.85 65 PRO B CA 1
ATOM 1578 C C . PRO B 1 64 ? -22.713 4.592 25.193 1.00 29.25 65 PRO B C 1
ATOM 1579 O O . PRO B 1 64 ? -23.694 4.290 25.906 1.00 28.20 65 PRO B O 1
ATOM 1583 N N . MET B 1 65 ? -21.613 3.835 25.140 1.00 29.86 66 MET B N 1
ATOM 1584 C CA . MET B 1 65 ? -21.581 2.543 25.871 1.00 32.91 66 MET B CA 1
ATOM 1585 C C . MET B 1 65 ? -21.819 2.704 27.357 1.00 32.46 66 MET B C 1
ATOM 1586 O O . MET B 1 65 ? -22.577 1.993 27.955 1.00 36.75 66 MET B O 1
ATOM 1591 N N . GLN B 1 66 ? -21.138 3.675 27.955 1.00 34.11 67 GLN B N 1
ATOM 1592 C CA . GLN B 1 66 ? -21.202 3.864 29.355 1.00 36.11 67 GLN B CA 1
ATOM 1593 C C . GLN B 1 66 ? -22.569 4.311 29.730 1.00 33.89 67 GLN B C 1
ATOM 1594 O O . GLN B 1 66 ? -23.098 3.877 30.751 1.00 32.16 67 GLN B O 1
ATOM 1600 N N . ARG B 1 67 ? -23.233 5.125 28.889 1.00 29.75 68 ARG B N 1
ATOM 1601 C CA . ARG B 1 67 ? -24.549 5.568 29.270 1.00 27.94 68 ARG B CA 1
ATOM 1602 C C . ARG B 1 67 ? -25.543 4.397 29.236 1.00 25.42 68 ARG B C 1
ATOM 1603 O O . ARG B 1 67 ? -26.517 4.386 30.007 1.00 31.12 68 ARG B O 1
ATOM 1611 N N . ILE B 1 68 ? -25.356 3.495 28.295 1.00 28.09 69 ILE B N 1
ATOM 1612 C CA . ILE B 1 68 ? -26.189 2.282 28.219 1.00 30.24 69 ILE B CA 1
ATOM 1613 C C . ILE B 1 68 ? -25.908 1.354 29.430 1.00 35.78 69 ILE B C 1
ATOM 1614 O O . ILE B 1 68 ? -26.842 0.809 30.075 1.00 35.88 69 ILE B O 1
ATOM 1619 N N . HIS B 1 69 ? -24.623 1.197 29.705 1.00 36.78 70 HIS B N 1
ATOM 1620 C CA . HIS B 1 69 ? -24.208 0.413 30.887 1.00 43.85 70 HIS B CA 1
ATOM 1621 C C . HIS B 1 69 ? -24.666 0.906 32.237 1.00 42.62 70 HIS B C 1
ATOM 1622 O O . HIS B 1 69 ? -24.718 0.121 33.155 1.00 41.48 70 HIS B O 1
ATOM 1629 N N . LYS B 1 70 ? -25.052 2.174 32.368 1.00 38.34 71 LYS B N 1
ATOM 1630 C CA . LYS B 1 70 ? -25.746 2.609 33.564 1.00 39.87 71 LYS B CA 1
ATOM 1631 C C . LYS B 1 70 ? -27.026 1.765 33.857 1.00 45.77 71 LYS B C 1
ATOM 1632 O O . LYS B 1 70 ? -27.431 1.626 35.017 1.00 40.78 71 LYS B O 1
ATOM 1638 N N . TYR B 1 71 ? -27.727 1.308 32.823 1.00 40.81 72 TYR B N 1
ATOM 1639 C CA . TYR B 1 71 ? -28.950 0.556 33.003 1.00 42.58 72 TYR B CA 1
ATOM 1640 C C . TYR B 1 71 ? -28.787 -0.926 32.711 1.00 43.07 72 TYR B C 1
ATOM 1641 O O . TYR B 1 71 ? -29.556 -1.700 33.242 1.00 44.11 72 TYR B O 1
ATOM 1650 N N . ASP B 1 72 ? -27.805 -1.330 31.905 1.00 42.26 73 ASP B N 1
ATOM 1651 C CA . ASP B 1 72 ? -27.755 -2.725 31.442 1.00 37.58 73 ASP B CA 1
ATOM 1652 C C . ASP B 1 72 ? -26.395 -2.963 30.863 1.00 41.32 73 ASP B C 1
ATOM 1653 O O . ASP B 1 72 ? -26.047 -2.621 29.727 1.00 36.72 73 ASP B O 1
ATOM 1658 N N . GLN B 1 73 ? -25.582 -3.611 31.674 1.00 37.92 74 GLN B N 1
ATOM 1659 C CA . GLN B 1 73 ? -24.224 -3.870 31.336 1.00 43.20 74 GLN B CA 1
ATOM 1660 C C . GLN B 1 73 ? -23.998 -5.007 30.354 1.00 44.36 74 GLN B C 1
ATOM 1661 O O . GLN B 1 73 ? -22.857 -5.203 29.893 1.00 43.79 74 GLN B O 1
ATOM 1667 N N . SER B 1 74 ? -25.053 -5.745 30.035 1.00 44.24 75 SER B N 1
ATOM 1668 C CA . SER B 1 74 ? -24.938 -6.856 29.107 1.00 48.09 75 SER B CA 1
ATOM 1669 C C . SER B 1 74 ? -24.737 -6.442 27.644 1.00 48.26 75 SER B C 1
ATOM 1670 O O . SER B 1 74 ? -24.293 -7.271 26.836 1.00 50.87 75 SER B O 1
ATOM 1673 N N . PHE B 1 75 ? -25.038 -5.177 27.284 1.00 41.14 76 PHE B N 1
ATOM 1674 C CA . PHE B 1 75 ? -24.692 -4.695 25.927 1.00 37.29 76 PHE B CA 1
ATOM 1675 C C . PHE B 1 75 ? -23.201 -4.677 25.793 1.00 41.68 76 PHE B C 1
ATOM 1676 O O . PHE B 1 75 ? -22.494 -4.217 26.682 1.00 48.83 76 PHE B O 1
ATOM 1684 N N . ASN B 1 76 ? -22.722 -5.238 24.700 1.00 44.56 77 ASN B N 1
ATOM 1685 C CA . ASN B 1 76 ? -21.297 -5.405 24.504 1.00 48.45 77 ASN B CA 1
ATOM 1686 C C . ASN B 1 76 ? -20.857 -4.806 23.197 1.00 43.43 77 ASN B C 1
ATOM 1687 O O . ASN B 1 76 ? -19.686 -4.730 22.949 1.00 46.39 77 ASN B O 1
ATOM 1692 N N . LEU B 1 77 ? -21.812 -4.344 22.382 1.00 46.37 78 LEU B N 1
ATOM 1693 C CA . LEU B 1 77 ? -21.497 -3.553 21.213 1.00 40.21 78 LEU B CA 1
ATOM 1694 C C . LEU B 1 77 ? -22.580 -2.483 21.083 1.00 44.85 78 LEU B C 1
ATOM 1695 O O . LEU B 1 77 ? -23.753 -2.811 21.251 1.00 39.51 78 LEU B O 1
ATOM 1700 N N . THR B 1 78 ? -22.203 -1.227 20.771 1.00 34.77 79 THR B N 1
ATOM 1701 C CA . THR B 1 78 ? -23.246 -0.179 20.618 1.00 37.29 79 THR B CA 1
ATOM 1702 C C . THR B 1 78 ? -22.901 0.924 19.594 1.00 35.84 79 THR B C 1
ATOM 1703 O O . THR B 1 78 ? -21.714 1.147 19.332 1.00 34.08 79 THR B O 1
ATOM 1707 N N . ARG B 1 79 ? -23.910 1.582 18.986 1.00 26.43 80 ARG B N 1
ATOM 1708 C CA . ARG B 1 79 ? -23.701 2.756 18.175 1.00 26.36 80 ARG B CA 1
ATOM 1709 C C . ARG B 1 79 ? -24.752 3.831 18.524 1.00 22.64 80 ARG B C 1
ATOM 1710 O O . ARG B 1 79 ? -25.873 3.500 18.989 1.00 25.28 80 ARG B O 1
ATOM 1718 N N . GLU B 1 80 ? -24.368 5.068 18.279 1.00 21.63 81 GLU B N 1
ATOM 1719 C CA . GLU B 1 80 ? -25.264 6.193 18.517 1.00 22.71 81 GLU B CA 1
ATOM 1720 C C . GLU B 1 80 ? -25.241 7.142 17.347 1.00 19.44 81 GLU B C 1
ATOM 1721 O O . GLU B 1 80 ? -24.115 7.516 16.868 1.00 19.38 81 GLU B O 1
ATOM 1727 N N . ILE B 1 81 ? -26.415 7.594 16.901 1.00 16.44 82 ILE B N 1
ATOM 1728 C CA . ILE B 1 81 ? -26.536 8.643 15.922 1.00 18.00 82 ILE B CA 1
ATOM 1729 C C . ILE B 1 81 ? -27.394 9.777 16.514 1.00 20.12 82 ILE B C 1
ATOM 1730 O O . ILE B 1 81 ? -28.385 9.498 17.194 1.00 17.24 82 ILE B O 1
ATOM 1735 N N . LEU B 1 82 ? -27.002 11.019 16.226 1.00 16.94 83 LEU B N 1
ATOM 1736 C CA . LEU B 1 82 ? -27.724 12.203 16.676 1.00 18.11 83 LEU B CA 1
ATOM 1737 C C . LEU B 1 82 ? -28.127 13.059 15.502 1.00 18.06 83 LEU B C 1
ATOM 1738 O O . LEU B 1 82 ? -27.477 13.033 14.435 1.00 18.15 83 LEU B O 1
ATOM 1743 N N . ALA B 1 83 ? -29.162 13.875 15.676 1.00 16.05 84 ALA B N 1
ATOM 1744 C CA . ALA B 1 83 ? -29.572 14.923 14.773 1.00 15.70 84 ALA B CA 1
ATOM 1745 C C . ALA B 1 83 ? -30.242 16.037 15.509 1.00 17.39 84 ALA B C 1
ATOM 1746 O O . ALA B 1 83 ? -30.865 15.807 16.547 1.00 18.20 84 ALA B O 1
ATOM 1748 N N . SER B 1 84 ? -30.105 17.229 14.972 1.00 18.72 85 SER B N 1
ATOM 1749 C CA . SER B 1 84 ? -30.754 18.387 15.516 1.00 19.16 85 SER B CA 1
ATOM 1750 C C . SER B 1 84 ? -31.215 19.288 14.480 1.00 19.73 85 SER B C 1
ATOM 1751 O O . SER B 1 84 ? -30.484 19.633 13.519 1.00 19.42 85 SER B O 1
ATOM 1754 N N . GLY B 1 85 ? -32.397 19.831 14.689 1.00 19.90 86 GLY B N 1
ATOM 1755 C CA . GLY B 1 85 ? -32.944 20.807 13.808 1.00 19.47 86 GLY B CA 1
ATOM 1756 C C . GLY B 1 85 ? -33.248 20.268 12.431 1.00 22.10 86 GLY B C 1
ATOM 1757 O O . GLY B 1 85 ? -33.232 21.045 11.486 1.00 25.65 86 GLY B O 1
ATOM 1758 N N . ILE B 1 86 ? -33.549 18.969 12.319 1.00 18.03 87 ILE B N 1
ATOM 1759 C CA . ILE B 1 86 ? -33.882 18.346 11.066 1.00 18.20 87 ILE B CA 1
ATOM 1760 C C . ILE B 1 86 ? -35.281 17.701 11.169 1.00 17.44 87 ILE B C 1
ATOM 1761 O O . ILE B 1 86 ? -35.528 16.929 12.112 1.00 19.65 87 ILE B O 1
ATOM 1766 N N . GLU B 1 87 ? -36.143 17.972 10.196 1.00 18.10 88 GLU B N 1
ATOM 1767 C CA . GLU B 1 87 ? -37.511 17.410 10.262 1.00 21.61 88 GLU B CA 1
ATOM 1768 C C . GLU B 1 87 ? -37.555 15.915 10.104 1.00 21.27 88 GLU B C 1
ATOM 1769 O O . GLU B 1 87 ? -36.668 15.262 9.439 1.00 19.79 88 GLU B O 1
ATOM 1775 N N . LEU B 1 88 ? -38.597 15.321 10.684 1.00 20.26 89 LEU B N 1
ATOM 1776 C CA . LEU B 1 88 ? -38.776 13.850 10.619 1.00 20.03 89 LEU B CA 1
ATOM 1777 C C . LEU B 1 88 ? -38.628 13.243 9.218 1.00 19.68 89 LEU B C 1
ATOM 1778 O O . LEU B 1 88 ? -37.973 12.218 9.047 1.00 21.68 89 LEU B O 1
ATOM 1783 N N . ASN B 1 89 ? -39.187 13.856 8.215 1.00 20.70 90 ASN B N 1
ATOM 1784 C CA . ASN B 1 89 ? -39.186 13.288 6.919 1.00 23.17 90 ASN B CA 1
ATOM 1785 C C . ASN B 1 89 ? -37.902 13.576 6.134 1.00 21.16 90 ASN B C 1
ATOM 1786 O O . ASN B 1 89 ? -37.748 13.113 5.030 1.00 19.79 90 ASN B O 1
ATOM 1791 N N . ARG B 1 90 ? -36.932 14.200 6.771 1.00 19.67 91 ARG B N 1
ATOM 1792 C CA . ARG B 1 90 ? -35.618 14.487 6.173 1.00 18.02 91 ARG B CA 1
ATOM 1793 C C . ARG B 1 90 ? -34.472 13.884 6.921 1.00 17.54 91 ARG B C 1
ATOM 1794 O O . ARG B 1 90 ? -33.334 13.877 6.394 1.00 16.25 91 ARG B O 1
ATOM 1802 N N . VAL B 1 91 ? -34.681 13.336 8.131 1.00 17.11 92 VAL B N 1
ATOM 1803 C CA . VAL B 1 91 ? -33.554 12.949 8.988 1.00 15.57 92 VAL B CA 1
ATOM 1804 C C . VAL B 1 91 ? -32.812 11.692 8.486 1.00 16.03 92 VAL B C 1
ATOM 1805 O O . VAL B 1 91 ? -31.555 11.634 8.527 1.00 16.08 92 VAL B O 1
ATOM 1809 N N . VAL B 1 92 ? -33.534 10.744 7.901 1.00 14.86 93 VAL B N 1
ATOM 1810 C CA . VAL B 1 92 ? -32.871 9.528 7.411 1.00 16.93 93 VAL B CA 1
ATOM 1811 C C . VAL B 1 92 ? -31.917 9.857 6.257 1.00 17.34 93 VAL B C 1
ATOM 1812 O O . VAL B 1 92 ? -30.748 9.486 6.288 1.00 16.20 93 VAL B O 1
ATOM 1816 N N . ASN B 1 93 ? -32.403 10.642 5.318 1.00 17.10 94 ASN B N 1
ATOM 1817 C CA . ASN B 1 93 ? -31.482 11.126 4.245 1.00 18.34 94 ASN B CA 1
ATOM 1818 C C . ASN B 1 93 ? -30.311 11.951 4.721 1.00 16.24 94 ASN B C 1
ATOM 1819 O O . ASN B 1 93 ? -29.199 11.815 4.207 1.00 15.49 94 ASN B O 1
ATOM 1824 N N . ALA B 1 94 ? -30.548 12.747 5.753 1.00 16.94 95 ALA B N 1
ATOM 1825 C CA . ALA B 1 94 ? -29.425 13.536 6.335 1.00 15.98 95 ALA B CA 1
ATOM 1826 C C . ALA B 1 94 ? -28.343 12.633 6.946 1.00 15.60 95 ALA B C 1
ATOM 1827 O O . ALA B 1 94 ? -27.115 12.863 6.786 1.00 18.67 95 ALA B O 1
ATOM 1829 N N . TRP B 1 95 ? -28.757 11.592 7.636 1.00 15.03 96 TRP B N 1
ATOM 1830 C CA . TRP B 1 95 ? -27.843 10.605 8.150 1.00 16.09 96 TRP B CA 1
ATOM 1831 C C . TRP B 1 95 ? -27.149 9.747 7.007 1.00 16.49 96 TRP B C 1
ATOM 1832 O O . TRP B 1 95 ? -25.946 9.479 7.091 1.00 17.29 96 TRP B O 1
ATOM 1843 N N . LEU B 1 96 ? -27.887 9.409 5.947 1.00 16.57 97 LEU B N 1
ATOM 1844 C CA . LEU B 1 96 ? -27.274 8.709 4.808 1.00 17.05 97 LEU B CA 1
ATOM 1845 C C . LEU B 1 96 ? -26.169 9.510 4.150 1.00 19.31 97 LEU B C 1
ATOM 1846 O O . LEU B 1 96 ? -25.195 8.903 3.662 1.00 17.31 97 LEU B O 1
ATOM 1851 N N . ASN B 1 97 ? -26.284 10.847 4.173 1.00 19.04 98 ASN B N 1
ATOM 1852 C CA . ASN B 1 97 ? -25.282 11.788 3.600 1.00 19.89 98 ASN B CA 1
ATOM 1853 C C . ASN B 1 97 ? -23.971 11.906 4.393 1.00 20.07 98 ASN B C 1
ATOM 1854 O O . ASN B 1 97 ? -23.013 12.506 3.918 1.00 19.60 98 ASN B O 1
ATOM 1859 N N . SER B 1 98 ? -23.935 11.332 5.611 1.00 18.60 99 SER B N 1
ATOM 1860 C CA . SER B 1 98 ? -22.744 11.311 6.467 1.00 19.93 99 SER B CA 1
ATOM 1861 C C . SER B 1 98 ? -22.204 9.902 6.484 1.00 21.59 99 SER B C 1
ATOM 1862 O O . SER B 1 98 ? -22.903 8.956 6.980 1.00 19.52 99 SER B O 1
ATOM 1865 N N . PRO B 1 99 ? -20.953 9.713 6.052 1.00 19.46 100 PRO B N 1
ATOM 1866 C CA . PRO B 1 99 ? -20.471 8.342 6.053 1.00 20.39 100 PRO B CA 1
ATOM 1867 C C . PRO B 1 99 ? -20.557 7.550 7.371 1.00 23.87 100 PRO B C 1
ATOM 1868 O O . PRO B 1 99 ? -20.982 6.361 7.387 1.00 22.47 100 PRO B O 1
ATOM 1872 N N . SER B 1 100 ? -20.279 8.255 8.444 1.00 21.35 101 SER B N 1
ATOM 1873 C CA . SER B 1 100 ? -20.230 7.676 9.792 1.00 23.34 101 SER B CA 1
ATOM 1874 C C . SER B 1 100 ? -21.671 7.288 10.205 1.00 22.44 101 SER B C 1
ATOM 1875 O O . SER B 1 100 ? -21.934 6.206 10.775 1.00 20.93 101 SER B O 1
ATOM 1878 N N . HIS B 1 101 ? -22.624 8.173 9.967 1.00 18.87 102 HIS B N 1
ATOM 1879 C CA . HIS B 1 101 ? -24.051 7.891 10.271 1.00 21.02 102 HIS B CA 1
ATOM 1880 C C . HIS B 1 101 ? -24.655 6.821 9.421 1.00 18.07 102 HIS B C 1
ATOM 1881 O O . HIS B 1 101 ? -25.437 5.966 9.929 1.00 19.18 102 HIS B O 1
ATOM 1888 N N . LYS B 1 102 ? -24.295 6.827 8.137 1.00 16.47 103 LYS B N 1
ATOM 1889 C CA . LYS B 1 102 ? -24.744 5.780 7.292 1.00 17.36 103 LYS B CA 1
ATOM 1890 C C . LYS B 1 102 ? -24.347 4.395 7.782 1.00 16.83 103 LYS B C 1
ATOM 1891 O O . LYS B 1 102 ? -25.177 3.467 7.728 1.00 22.37 103 LYS B O 1
ATOM 1897 N N . GLU B 1 103 ? -23.105 4.272 8.138 1.00 21.27 104 GLU B N 1
ATOM 1898 C CA . GLU B 1 103 ? -22.535 3.005 8.640 1.00 24.77 104 GLU B CA 1
ATOM 1899 C C . GLU B 1 103 ? -23.359 2.508 9.810 1.00 26.36 104 GLU B C 1
ATOM 1900 O O . GLU B 1 103 ? -23.604 1.319 9.870 1.00 22.24 104 GLU B O 1
ATOM 1906 N N . ALA B 1 104 ? -23.731 3.395 10.771 1.00 19.91 105 ALA B N 1
ATOM 1907 C CA . ALA B 1 104 ? -24.697 2.956 11.788 1.00 21.82 105 ALA B CA 1
ATOM 1908 C C . ALA B 1 104 ? -26.024 2.490 11.301 1.00 21.99 105 ALA B C 1
ATOM 1909 O O . ALA B 1 104 ? -26.512 1.418 11.753 1.00 24.03 105 ALA B O 1
ATOM 1911 N N . LEU B 1 105 ? -26.657 3.223 10.370 1.00 18.89 106 LEU B N 1
ATOM 1912 C CA . LEU B 1 105 ? -27.946 2.817 9.860 1.00 18.45 106 LEU B CA 1
ATOM 1913 C C . LEU B 1 105 ? -27.954 1.454 9.226 1.00 21.60 106 LEU B C 1
ATOM 1914 O O . LEU B 1 105 ? -28.982 0.702 9.317 1.00 20.94 106 LEU B O 1
ATOM 1919 N N . ILE B 1 106 ? -26.873 1.142 8.566 1.00 20.97 107 ILE B N 1
ATOM 1920 C CA . ILE B 1 106 ? -26.832 -0.150 7.805 1.00 23.15 107 ILE B CA 1
ATOM 1921 C C . ILE B 1 106 ? -25.950 -1.201 8.447 1.00 23.75 107 ILE B C 1
ATOM 1922 O O . ILE B 1 106 ? -25.555 -2.166 7.767 1.00 25.86 107 ILE B O 1
ATOM 1927 N N . ASN B 1 107 ? -25.686 -1.082 9.724 1.00 23.02 108 ASN B N 1
ATOM 1928 C CA . ASN B 1 107 ? -24.757 -1.979 10.409 1.00 23.52 108 ASN B CA 1
ATOM 1929 C C . ASN B 1 107 ? -25.405 -3.393 10.578 1.00 24.39 108 ASN B C 1
ATOM 1930 O O . ASN B 1 107 ? -26.646 -3.532 10.642 1.00 22.70 108 ASN B O 1
ATOM 1935 N N . THR B 1 108 ? -24.527 -4.400 10.622 1.00 27.34 109 THR B N 1
ATOM 1936 C CA . THR B 1 108 ? -24.946 -5.820 10.841 1.00 29.69 109 THR B CA 1
ATOM 1937 C C . THR B 1 108 ? -24.464 -6.309 12.171 1.00 29.49 109 THR B C 1
ATOM 1938 O O . THR B 1 108 ? -24.579 -7.506 12.497 1.00 28.85 109 THR B O 1
ATOM 1942 N N . ASP B 1 109 ? -23.926 -5.423 12.994 1.00 26.88 110 ASP B N 1
ATOM 1943 C CA . ASP B 1 109 ? -23.449 -5.840 14.263 1.00 28.71 110 ASP B CA 1
ATOM 1944 C C . ASP B 1 109 ? -24.406 -5.780 15.429 1.00 30.50 110 ASP B C 1
ATOM 1945 O O . ASP B 1 109 ? -23.981 -6.134 16.512 1.00 35.72 110 ASP B O 1
ATOM 1950 N N . THR B 1 110 ? -25.579 -5.196 15.270 1.00 26.90 111 THR B N 1
ATOM 1951 C CA . THR B 1 110 ? -26.462 -4.963 16.400 1.00 26.68 111 THR B CA 1
ATOM 1952 C C . THR B 1 110 ? -27.783 -5.634 16.057 1.00 24.53 111 THR B C 1
ATOM 1953 O O . THR B 1 110 ? -28.096 -5.769 14.927 1.00 26.66 111 THR B O 1
ATOM 1957 N N . ASP B 1 111 ? -28.592 -5.971 17.064 1.00 24.75 112 ASP B N 1
ATOM 1958 C CA . ASP B 1 111 ? -29.915 -6.461 16.875 1.00 25.03 112 ASP B CA 1
ATOM 1959 C C . ASP B 1 111 ? -31.044 -5.744 17.597 1.00 22.87 112 ASP B C 1
ATOM 1960 O O . ASP B 1 111 ? -32.231 -6.118 17.446 1.00 24.42 112 ASP B O 1
ATOM 1965 N N . LYS B 1 112 ? -30.726 -4.664 18.333 1.00 21.91 113 LYS B N 1
ATOM 1966 C CA . LYS B 1 112 ? -31.696 -3.886 19.054 1.00 20.45 113 LYS B CA 1
ATOM 1967 C C . LYS B 1 112 ? -31.506 -2.378 18.649 1.00 19.19 113 LYS B C 1
ATOM 1968 O O . LYS B 1 112 ? -30.355 -1.938 18.365 1.00 22.32 113 LYS B O 1
ATOM 1974 N N . ILE B 1 113 ? -32.628 -1.682 18.656 1.00 18.79 114 ILE B N 1
ATOM 1975 C CA . ILE B 1 113 ? -32.677 -0.223 18.424 1.00 21.17 114 ILE B CA 1
ATOM 1976 C C . ILE B 1 113 ? -33.549 0.458 19.457 1.00 23.30 114 ILE B C 1
ATOM 1977 O O . ILE B 1 113 ? -34.569 -0.112 19.917 1.00 22.06 114 ILE B O 1
ATOM 1982 N N . GLY B 1 114 ? -33.205 1.708 19.764 1.00 21.38 115 GLY B N 1
ATOM 1983 C CA . GLY B 1 114 ? -34.128 2.540 20.552 1.00 19.15 115 GLY B CA 1
ATOM 1984 C C . GLY B 1 114 ? -33.753 3.958 20.439 1.00 18.14 115 GLY B C 1
ATOM 1985 O O . GLY B 1 114 ? -32.579 4.250 20.451 1.00 18.20 115 GLY B O 1
ATOM 1986 N N . GLY B 1 115 ? -34.741 4.821 20.253 1.00 16.49 116 GLY B N 1
ATOM 1987 C CA . GLY B 1 115 ? -34.502 6.247 20.123 1.00 18.54 116 GLY B CA 1
ATOM 1988 C C . GLY B 1 115 ? -35.527 7.100 20.747 1.00 19.34 116 GLY B C 1
ATOM 1989 O O . GLY B 1 115 ? -36.560 6.597 21.328 1.00 18.17 116 GLY B O 1
ATOM 1990 N N . TYR B 1 116 ? -35.298 8.390 20.679 1.00 16.30 117 TYR B N 1
ATOM 1991 C CA . TYR B 1 116 ? -36.245 9.401 21.193 1.00 18.09 117 TYR B CA 1
ATOM 1992 C C . TYR B 1 116 ? -36.072 10.681 20.394 1.00 20.37 117 TYR B C 1
ATOM 1993 O O . TYR B 1 116 ? -34.923 10.937 19.901 1.00 19.61 117 TYR B O 1
ATOM 2002 N N . ARG B 1 117 ? -37.139 11.463 20.208 1.00 17.03 118 ARG B N 1
ATOM 2003 C CA . ARG B 1 117 ? -37.054 12.752 19.648 1.00 18.96 118 ARG B CA 1
ATOM 2004 C C . ARG B 1 117 ? -37.554 13.721 20.723 1.00 20.89 118 ARG B C 1
ATOM 2005 O O . ARG B 1 117 ? -38.748 13.622 21.179 1.00 18.73 118 ARG B O 1
ATOM 2013 N N . LEU B 1 118 ? -36.657 14.624 21.108 1.00 18.11 119 LEU B N 1
ATOM 2014 C CA . LEU B 1 118 ? -37.002 15.779 21.918 1.00 18.58 119 LEU B CA 1
ATOM 2015 C C . LEU B 1 118 ? -37.490 16.876 21.100 1.00 20.54 119 LEU B C 1
ATOM 2016 O O . LEU B 1 118 ? -36.738 17.434 20.245 1.00 19.54 119 LEU B O 1
ATOM 2021 N N . LYS B 1 119 ? -38.751 17.293 21.291 1.00 18.29 120 LYS B N 1
ATOM 2022 C CA . LYS B 1 119 ? -39.277 18.362 20.466 1.00 21.41 120 LYS B CA 1
ATOM 2023 C C . LYS B 1 119 ? -40.011 19.322 21.428 1.00 26.39 120 LYS B C 1
ATOM 2024 O O . LYS B 1 119 ? -40.948 18.906 22.083 1.00 26.53 120 LYS B O 1
ATOM 2030 N N . THR B 1 120 ? -39.536 20.552 21.581 1.00 23.36 121 THR B N 1
ATOM 2031 C CA . THR B 1 120 ? -40.114 21.483 22.557 1.00 22.26 121 THR B CA 1
ATOM 2032 C C . THR B 1 120 ? -40.751 22.679 21.930 1.00 24.32 121 THR B C 1
ATOM 2033 O O . THR B 1 120 ? -40.660 22.967 20.728 1.00 25.86 121 THR B O 1
ATOM 2037 N N . THR B 1 121 ? -41.498 23.412 22.774 1.00 28.56 122 THR B N 1
ATOM 2038 C CA . THR B 1 121 ? -42.142 24.606 22.314 1.00 29.79 122 THR B CA 1
ATOM 2039 C C . THR B 1 121 ? -41.167 25.749 22.185 1.00 31.67 122 THR B C 1
ATOM 2040 O O . THR B 1 121 ? -41.570 26.777 21.657 1.00 36.44 122 THR B O 1
ATOM 2044 N N . ASP B 1 122 ? -39.953 25.620 22.713 1.00 34.48 123 ASP B N 1
ATOM 2045 C CA . ASP B 1 122 ? -38.921 26.627 22.424 1.00 36.32 123 ASP B CA 1
ATOM 2046 C C . ASP B 1 122 ? -37.888 26.184 21.345 1.00 38.44 123 ASP B C 1
ATOM 2047 O O . ASP B 1 122 ? -36.714 26.452 21.488 1.00 30.96 123 ASP B O 1
ATOM 2052 N N . ASN B 1 123 ? -38.380 25.513 20.308 1.00 34.80 124 ASN B N 1
ATOM 2053 C CA . ASN B 1 123 ? -37.657 25.129 19.127 1.00 37.05 124 ASN B CA 1
ATOM 2054 C C . ASN B 1 123 ? -36.455 24.218 19.274 1.00 32.78 124 ASN B C 1
ATOM 2055 O O . ASN B 1 123 ? -35.531 24.281 18.473 1.00 34.50 124 ASN B O 1
ATOM 2060 N N . ILE B 1 124 ? -36.430 23.409 20.315 1.00 23.72 125 ILE B N 1
ATOM 2061 C CA . ILE B 1 124 ? -35.439 22.378 20.389 1.00 24.16 125 ILE B CA 1
ATOM 2062 C C . ILE B 1 124 ? -35.988 21.187 19.633 1.00 23.51 125 ILE B C 1
ATOM 2063 O O . ILE B 1 124 ? -37.223 20.872 19.734 1.00 20.21 125 ILE B O 1
ATOM 2068 N N . ASP B 1 125 ? -35.134 20.520 18.840 1.00 20.71 126 ASP B N 1
ATOM 2069 C CA . ASP B 1 125 ? -35.596 19.344 18.012 1.00 19.39 126 ASP B CA 1
ATOM 2070 C C . ASP B 1 125 ? -34.437 18.399 17.829 1.00 19.45 126 ASP B C 1
ATOM 2071 O O . ASP B 1 125 ? -33.542 18.722 17.012 1.00 22.57 126 ASP B O 1
ATOM 2076 N N . ILE B 1 126 ? -34.362 17.365 18.664 1.00 18.19 127 ILE B N 1
ATOM 2077 C CA . ILE B 1 126 ? -33.164 16.545 18.764 1.00 16.11 127 ILE B CA 1
ATOM 2078 C C . ILE B 1 126 ? -33.610 15.076 18.630 1.00 19.18 127 ILE B C 1
ATOM 2079 O O . ILE B 1 126 ? -34.495 14.594 19.381 1.00 17.62 127 ILE B O 1
ATOM 2084 N N . PHE B 1 127 ? -33.185 14.262 17.730 1.00 16.98 128 PHE B N 1
ATOM 2085 C CA . PHE B 1 127 ? -33.083 12.771 17.642 1.00 16.85 128 PHE B CA 1
ATOM 2086 C C . PHE B 1 127 ? -31.865 12.206 18.265 1.00 18.08 128 PHE B C 1
ATOM 2087 O O . PHE B 1 127 ? -30.705 12.693 18.047 1.00 16.16 128 PHE B O 1
ATOM 2095 N N . VAL B 1 128 ? -32.121 11.273 19.112 1.00 18.14 129 VAL B N 1
ATOM 2096 C CA . VAL B 1 128 ? -31.104 10.336 19.539 1.00 18.26 129 VAL B CA 1
ATOM 2097 C C . VAL B 1 128 ? -31.526 8.913 19.237 1.00 18.01 129 VAL B C 1
ATOM 2098 O O . VAL B 1 128 ? -32.593 8.477 19.716 1.00 18.49 129 VAL B O 1
ATOM 2102 N N . VAL B 1 129 ? -30.694 8.158 18.463 1.00 17.94 130 VAL B N 1
ATOM 2103 C CA . VAL B 1 129 ? -31.007 6.762 18.079 1.00 18.18 130 VAL B CA 1
ATOM 2104 C C . VAL B 1 129 ? -29.824 5.880 18.435 1.00 19.68 130 VAL B C 1
ATOM 2105 O O . VAL B 1 129 ? -28.719 6.148 18.028 1.00 18.46 130 VAL B O 1
ATOM 2109 N N . LEU B 1 130 ? -30.079 4.836 19.247 1.00 18.27 131 LEU B N 1
ATOM 2110 C CA . LEU B 1 130 ? -29.083 3.926 19.677 1.00 19.15 131 LEU B CA 1
ATOM 2111 C C . LEU B 1 130 ? -29.335 2.530 19.100 1.00 19.55 131 LEU B C 1
ATOM 2112 O O . LEU B 1 130 ? -30.444 2.150 18.875 1.00 17.89 131 LEU B O 1
ATOM 2117 N N . PHE B 1 131 ? -28.244 1.847 18.870 1.00 19.18 132 PHE B N 1
ATOM 2118 C CA . PHE B 1 131 ? -28.212 0.541 18.358 1.00 20.93 132 PHE B CA 1
ATOM 2119 C C . PHE B 1 131 ? -27.369 -0.266 19.294 1.00 21.29 132 PHE B C 1
ATOM 2120 O O . PHE B 1 131 ? -26.323 0.183 19.784 1.00 23.89 132 PHE B O 1
ATOM 2128 N N . GLY B 1 132 ? -27.770 -1.528 19.502 1.00 23.66 133 GLY B N 1
ATOM 2129 C CA . GLY B 1 132 ? -26.979 -2.370 20.368 1.00 25.76 133 GLY B CA 1
ATOM 2130 C C . GLY B 1 132 ? -27.150 -3.923 20.232 1.00 26.68 133 GLY B C 1
ATOM 2131 O O . GLY B 1 132 ? -28.116 -4.384 19.646 1.00 24.01 133 GLY B O 1
ATOM 2132 N N . LYS B 1 133 ? -26.141 -4.644 20.721 1.00 30.60 134 LYS B N 1
ATOM 2133 C CA . LYS B 1 133 ? -26.130 -6.146 20.802 1.00 33.74 134 LYS B CA 1
ATOM 2134 C C . LYS B 1 133 ? -25.874 -6.554 22.265 1.00 34.89 134 LYS B C 1
ATOM 2135 O O . LYS B 1 133 ? -24.952 -6.007 22.849 1.00 33.70 134 LYS B O 1
ATOM 2141 N N . ARG B 1 134 ? -26.715 -7.412 22.873 1.00 42.86 135 ARG B N 1
ATOM 2142 C CA . ARG B 1 134 ? -26.417 -8.013 24.215 1.00 47.24 135 ARG B CA 1
ATOM 2143 C C . ARG B 1 134 ? -25.577 -9.268 24.108 1.00 46.74 135 ARG B C 1
ATOM 2144 O O . ARG B 1 134 ? -25.807 -10.061 23.188 1.00 45.09 135 ARG B O 1
ATOM 2152 N N . LYS B 1 135 ? -24.642 -9.422 25.056 1.00 49.89 136 LYS B N 1
ATOM 2153 C CA . LYS B 1 135 ? -23.862 -10.653 25.307 1.00 64.78 136 LYS B CA 1
ATOM 2154 C C . LYS B 1 135 ? -22.803 -10.865 24.259 1.00 74.61 136 LYS B C 1
ATOM 2155 O O . LYS B 1 135 ? -21.639 -11.007 24.606 1.00 83.33 136 LYS B O 1
#